Protein AF-A8ZVS1-F1 (afdb_monomer_lite)

Organism: Desulfosudis oleivorans (strain DSM 6200 / JCM 39069 / Hxd3) (NCBI:txid96561)

Sequence (348 aa):
MDVRRIFDERDFEKYLGIQRPLSKKRVKELSEYVKTVDACFPTSIILSVSSLCAEYNEQTSEMTLQNYLDADNEEEKIIFGQIAKVIDGQHRIEGLKNYNGPHFDINVSIFVDIDVAEQAYIFSTVNLAQTKVNKSLVYDLFDYAKARSPQKLCHKIAVALDGDKNSPFYQRIRRLGVATKNRYNETITQATFVEALLKYISKTKMQEMHDRDLYLRGKKPKKIDADESRQLIFRNMMIEEKDFELTDIIWNYFEAVKTRWPHAWDSTGTGYILNRTNGFRALMRFLRNAYCQLANPGCWDVPKVEDFLEIFKKIEIEDGEFTSENFKPGSSGESELYKALKKGSLPK

Secondary structure (DSSP, 8-state):
--STTTS-HHHHHHHTTSSPPP-HHHHHHHHHHTTSTT----SPEEEEE-GGGEEEETTTTEEEE--B--SS-GGG-B-GGGSEEEEE-HHHHHHHTT--SS-----EEEEES--HHHHHHHHHHHTTTSS---HHHHHHHGGG-SS--HHHHHHHHHHHHHH-TTSTTTTTEESSSSPPTT-----EEHHHHHHHHHTTT-SSHHHHHHHHHHHHTT--PPPP-HHHHTTSTTHHHHHTT-HHHHHHHHHHHHHHHHHHSHHHHH--SSSB-TTSHHHHHHHHHHHHHHHHHHS-BTB-----HHHHHHHHHT----GGG-BTTTS-TTHHHHHHHHHHHHHTS---

InterPro domains:
  IPR017601 DGQHR-containing domain [TIGR03187] (8-289)
  IPR017642 DNA sulphur modification protein DndB [PF14072] (7-149)

Structure (mmCIF, N/CA/C/O backbone):
data_AF-A8ZVS1-F1
#
_entry.id   AF-A8ZVS1-F1
#
loop_
_atom_site.group_PDB
_atom_site.id
_atom_site.type_symbol
_atom_site.label_atom_id
_atom_site.label_alt_id
_atom_site.label_comp_id
_atom_site.label_asym_id
_atom_site.label_entity_id
_atom_site.label_seq_id
_atom_site.pdbx_PDB_ins_code
_atom_site.Cartn_x
_atom_site.Cartn_y
_atom_site.Cartn_z
_atom_site.occupancy
_atom_site.B_iso_or_equiv
_atom_site.auth_seq_id
_atom_site.auth_comp_id
_atom_site.auth_asym_id
_atom_site.auth_atom_id
_atom_site.pdbx_PDB_model_num
ATOM 1 N N . MET A 1 1 ? -9.472 -12.114 -10.702 1.00 36.97 1 MET A N 1
ATOM 2 C CA . MET A 1 1 ? -9.171 -12.002 -12.140 1.00 36.97 1 MET A CA 1
ATOM 3 C C . MET A 1 1 ? -7.703 -11.688 -12.245 1.00 36.97 1 MET A C 1
ATOM 5 O O . MET A 1 1 ? -7.287 -10.650 -11.752 1.00 36.97 1 MET A O 1
ATOM 9 N N . ASP A 1 2 ? -6.955 -12.646 -12.769 1.00 44.16 2 ASP A N 1
ATOM 10 C CA . ASP A 1 2 ? -5.532 -12.539 -13.062 1.00 44.16 2 ASP A CA 1
ATOM 11 C C . ASP A 1 2 ? -5.365 -11.616 -14.278 1.00 44.16 2 ASP A C 1
ATOM 13 O O . ASP A 1 2 ? -5.924 -11.885 -15.344 1.00 44.16 2 ASP A O 1
ATOM 17 N N . VAL A 1 3 ? -4.702 -10.476 -14.088 1.00 44.44 3 VAL A N 1
ATOM 18 C CA . VAL A 1 3 ? -4.633 -9.406 -15.093 1.00 44.44 3 VAL A CA 1
ATOM 19 C C . VAL A 1 3 ? -3.702 -9.791 -16.254 1.00 44.44 3 VAL A C 1
ATOM 21 O O . VAL A 1 3 ? -3.915 -9.314 -17.365 1.00 44.44 3 VAL A O 1
ATOM 24 N N . ARG A 1 4 ? -2.750 -10.721 -16.057 1.00 43.06 4 ARG A N 1
ATOM 25 C CA . ARG A 1 4 ? -1.897 -11.247 -17.143 1.00 43.06 4 ARG A CA 1
ATOM 26 C C . ARG A 1 4 ? -2.610 -12.274 -18.018 1.00 43.06 4 ARG A C 1
ATOM 28 O O . ARG A 1 4 ? -2.327 -12.363 -19.201 1.00 43.06 4 ARG A O 1
ATOM 35 N N . ARG A 1 5 ? -3.593 -13.016 -17.493 1.00 44.03 5 ARG A N 1
ATOM 36 C CA . ARG A 1 5 ? -4.378 -13.949 -18.334 1.00 44.03 5 ARG A CA 1
ATOM 37 C C . ARG A 1 5 ? -5.230 -13.247 -19.393 1.00 44.03 5 ARG A C 1
ATOM 39 O O . ARG A 1 5 ? -5.684 -13.896 -20.327 1.00 44.03 5 ARG A O 1
ATOM 46 N N . ILE A 1 6 ? -5.481 -11.950 -19.224 1.00 41.88 6 ILE A N 1
ATOM 47 C CA . ILE A 1 6 ? -6.309 -11.144 -20.130 1.00 41.88 6 ILE A CA 1
ATOM 48 C C . ILE A 1 6 ? -5.441 -10.310 -21.089 1.00 41.88 6 ILE A C 1
ATOM 50 O O . ILE A 1 6 ? -5.926 -9.911 -22.144 1.00 41.88 6 ILE A O 1
ATOM 54 N N . PHE A 1 7 ? -4.168 -10.074 -20.761 1.00 37.59 7 PHE A N 1
ATOM 55 C CA . PHE A 1 7 ? -3.271 -9.224 -21.538 1.00 37.59 7 PHE A CA 1
ATOM 56 C C . PHE A 1 7 ? -1.907 -9.891 -21.716 1.00 37.59 7 PHE A C 1
ATOM 58 O O . PHE A 1 7 ? -1.252 -10.223 -20.731 1.00 37.59 7 PHE A O 1
ATOM 65 N N . ASP A 1 8 ? -1.464 -10.017 -22.968 1.00 53.59 8 ASP A N 1
ATOM 66 C CA . ASP A 1 8 ? -0.077 -10.354 -23.304 1.00 53.59 8 ASP A CA 1
ATOM 67 C C . ASP A 1 8 ? 0.885 -9.385 -22.578 1.00 53.59 8 ASP A C 1
ATOM 69 O O . ASP A 1 8 ? 0.502 -8.245 -22.289 1.00 53.59 8 ASP A O 1
ATOM 73 N N . GLU A 1 9 ? 2.123 -9.781 -22.255 1.00 55.03 9 GLU A N 1
ATOM 74 C CA . GLU A 1 9 ? 3.000 -8.987 -21.363 1.00 55.03 9 GLU A CA 1
ATOM 75 C C . GLU A 1 9 ? 3.166 -7.528 -21.823 1.00 55.03 9 GLU A C 1
ATOM 77 O O . GLU A 1 9 ? 3.235 -6.611 -21.002 1.00 55.03 9 GLU A O 1
ATOM 82 N N . ARG A 1 10 ? 3.172 -7.295 -23.142 1.00 54.91 10 ARG A N 1
ATOM 83 C CA . ARG A 1 10 ? 3.246 -5.950 -23.738 1.00 54.91 10 ARG A CA 1
ATOM 84 C C . ARG A 1 10 ? 1.966 -5.141 -23.535 1.00 54.91 10 ARG A C 1
ATOM 86 O O . ARG A 1 10 ? 2.031 -3.941 -23.264 1.00 54.91 10 ARG A O 1
ATOM 93 N N . ASP A 1 11 ? 0.803 -5.775 -23.654 1.00 56.47 11 ASP A N 1
ATOM 94 C CA . ASP A 1 11 ? -0.482 -5.117 -23.414 1.00 56.47 11 ASP A CA 1
ATOM 95 C C . ASP A 1 11 ? -0.680 -4.818 -21.928 1.00 56.47 11 ASP A C 1
ATOM 97 O O . ASP A 1 11 ? -1.221 -3.768 -21.571 1.00 56.47 11 ASP A O 1
ATOM 101 N N . PHE A 1 12 ? -0.158 -5.686 -21.061 1.00 60.09 12 PHE A N 1
ATOM 102 C CA . PHE A 1 12 ? -0.121 -5.454 -19.628 1.00 60.09 12 PHE A CA 1
ATOM 103 C C . PHE A 1 12 ? 0.753 -4.237 -19.292 1.00 60.09 12 PHE A C 1
ATOM 105 O O . PHE A 1 12 ? 0.286 -3.316 -18.632 1.00 60.09 12 PHE A O 1
ATOM 112 N N . GLU A 1 13 ? 1.975 -4.132 -19.816 1.00 59.78 13 GLU A N 1
ATOM 113 C CA . GLU A 1 13 ? 2.849 -2.966 -19.588 1.00 59.78 13 GLU A CA 1
ATOM 114 C C . GLU A 1 13 ? 2.276 -1.640 -20.099 1.00 59.78 13 GLU A C 1
ATOM 116 O O . GLU A 1 13 ? 2.428 -0.590 -19.459 1.00 59.78 13 GLU A O 1
ATOM 121 N N . LYS A 1 14 ? 1.591 -1.683 -21.243 1.00 60.75 14 LYS A N 1
ATOM 122 C CA . LYS A 1 14 ? 0.867 -0.538 -21.797 1.00 60.75 14 LYS A CA 1
ATOM 123 C C . LYS A 1 14 ? -0.311 -0.142 -20.904 1.00 60.75 14 LYS A C 1
ATOM 125 O O . LYS A 1 14 ? -0.516 1.048 -20.663 1.00 60.75 14 LYS A O 1
ATOM 130 N N . TYR A 1 15 ? -1.048 -1.118 -20.370 1.00 58.19 15 TYR A N 1
ATOM 131 C CA . TYR A 1 15 ? -2.122 -0.899 -19.397 1.00 58.19 15 TYR A CA 1
ATOM 132 C C . TYR A 1 15 ? -1.601 -0.304 -18.080 1.00 58.19 15 TYR A C 1
ATOM 134 O O . TYR A 1 15 ? -2.224 0.588 -17.505 1.00 58.19 15 TYR A O 1
ATOM 142 N N . LEU A 1 16 ? -0.419 -0.735 -17.634 1.00 56.88 16 LEU A N 1
ATOM 143 C CA . LEU A 1 16 ? 0.260 -0.211 -16.449 1.00 56.88 16 LEU A CA 1
ATOM 144 C C . LEU A 1 16 ? 0.744 1.239 -16.611 1.00 56.88 16 LEU A C 1
ATOM 146 O O . LEU A 1 16 ? 1.127 1.875 -15.627 1.00 56.88 16 LEU A O 1
ATOM 150 N N . GLY A 1 17 ? 0.734 1.772 -17.838 1.00 55.97 17 GLY A N 1
ATOM 151 C CA . GLY A 1 17 ? 1.305 3.078 -18.159 1.00 55.97 17 GLY A CA 1
ATOM 152 C C . GLY A 1 17 ? 2.831 3.114 -18.031 1.00 55.97 17 GLY A C 1
ATOM 153 O O . GLY A 1 17 ? 3.403 4.202 -18.010 1.00 55.97 17 GLY A O 1
ATOM 154 N N . ILE A 1 18 ? 3.472 1.941 -17.943 1.00 58.00 18 ILE A N 1
ATOM 155 C CA . ILE A 1 18 ? 4.932 1.779 -17.908 1.00 58.00 18 ILE A CA 1
ATOM 156 C C . ILE A 1 18 ? 5.494 2.058 -19.302 1.00 58.00 18 ILE A C 1
ATOM 158 O O . ILE A 1 18 ? 6.486 2.766 -19.442 1.00 58.00 18 ILE A O 1
ATOM 162 N N . GLN A 1 19 ? 4.813 1.589 -20.351 1.00 56.12 19 GLN A N 1
ATOM 163 C CA . GLN A 1 19 ? 5.123 1.990 -21.719 1.00 56.12 19 GLN A CA 1
ATOM 164 C C . GLN A 1 19 ? 4.173 3.084 -22.195 1.00 56.12 19 GLN A C 1
ATOM 166 O O . GLN A 1 19 ? 2.954 2.916 -22.259 1.00 56.12 19 GLN A O 1
ATOM 171 N N . ARG A 1 20 ? 4.746 4.223 -22.596 1.00 63.31 20 ARG A N 1
ATOM 172 C CA . ARG A 1 20 ? 3.982 5.256 -23.304 1.00 63.31 20 ARG A CA 1
ATOM 173 C C . ARG A 1 20 ? 3.692 4.770 -24.726 1.00 63.31 20 ARG A C 1
ATOM 175 O O . ARG A 1 20 ? 4.603 4.253 -25.366 1.00 63.31 20 ARG A O 1
ATOM 182 N N . PRO A 1 21 ? 2.495 4.987 -25.285 1.00 65.62 21 PRO A N 1
ATOM 183 C CA . PRO A 1 21 ? 2.316 4.788 -26.713 1.00 65.62 21 PRO A CA 1
ATOM 184 C C . PRO A 1 21 ? 3.328 5.655 -27.479 1.00 65.62 21 PRO A C 1
ATOM 186 O O . PRO A 1 21 ? 3.559 6.827 -27.151 1.00 65.62 21 PRO A O 1
ATOM 189 N N . LEU A 1 22 ? 3.964 5.064 -28.489 1.00 70.31 22 LEU A N 1
ATOM 190 C CA . LEU A 1 22 ? 4.887 5.779 -29.361 1.00 70.31 22 LEU A CA 1
ATOM 191 C C . LEU A 1 22 ? 4.150 6.950 -30.022 1.00 70.31 22 LEU A C 1
ATOM 193 O O . LEU A 1 22 ? 3.141 6.777 -30.704 1.00 70.31 22 LEU A O 1
ATOM 197 N N . SER A 1 23 ? 4.647 8.166 -29.800 1.00 80.62 23 SER A N 1
ATOM 198 C CA . SER A 1 23 ? 4.071 9.368 -30.395 1.00 80.62 23 SER A CA 1
ATOM 199 C C . SER A 1 23 ? 4.754 9.585 -31.731 1.00 80.62 23 SER A C 1
ATOM 201 O O . SER A 1 23 ? 5.941 9.906 -31.761 1.00 80.62 23 SER A O 1
ATOM 203 N N . LYS A 1 24 ? 4.007 9.434 -32.830 1.00 84.81 24 LYS A N 1
ATOM 204 C CA . LYS A 1 24 ? 4.533 9.646 -34.189 1.00 84.81 24 LYS A CA 1
ATOM 205 C C . LYS A 1 24 ? 5.168 11.031 -34.343 1.00 84.81 24 LYS A C 1
ATOM 207 O O . LYS A 1 24 ? 6.222 11.149 -34.956 1.00 84.81 24 LYS A O 1
ATOM 212 N N . LYS A 1 25 ? 4.564 12.057 -33.731 1.00 85.44 25 LYS A N 1
ATOM 213 C CA . LYS A 1 25 ? 5.101 13.425 -33.710 1.00 85.44 25 LYS A CA 1
ATOM 214 C C . LYS A 1 25 ? 6.475 13.471 -33.037 1.00 85.44 25 LYS A C 1
ATOM 216 O O . LYS A 1 25 ? 7.425 13.942 -33.645 1.00 85.44 25 LYS A O 1
ATOM 221 N N . ARG A 1 26 ? 6.592 12.908 -31.829 1.00 80.75 26 ARG A N 1
ATOM 222 C CA . ARG A 1 26 ? 7.851 12.902 -31.067 1.00 80.75 26 ARG A CA 1
ATOM 223 C C . ARG A 1 26 ? 8.943 12.086 -31.754 1.00 80.75 26 ARG A C 1
ATOM 225 O O . ARG A 1 26 ? 10.095 12.491 -31.744 1.00 80.75 26 ARG A O 1
ATOM 232 N N . VAL A 1 27 ? 8.590 10.947 -32.353 1.00 87.62 27 VAL A N 1
ATOM 233 C CA . VAL A 1 27 ? 9.539 10.140 -33.138 1.00 87.62 27 VAL A CA 1
ATOM 234 C C . VAL A 1 27 ? 10.047 10.937 -34.337 1.00 87.62 27 VAL A C 1
ATOM 236 O O . VAL A 1 27 ? 11.247 10.932 -34.590 1.00 87.62 27 VAL A O 1
ATOM 239 N N . LYS A 1 28 ? 9.167 11.664 -35.038 1.00 87.38 28 LYS A N 1
ATOM 240 C CA . LYS A 1 28 ? 9.558 12.516 -36.167 1.00 87.38 28 LYS A CA 1
ATOM 241 C C . LYS A 1 28 ? 10.501 13.643 -35.733 1.00 87.38 28 LYS A C 1
ATOM 243 O O . LYS A 1 28 ? 11.560 13.786 -36.327 1.00 87.38 28 LYS A O 1
ATOM 248 N N . GLU A 1 29 ? 10.154 14.371 -34.671 1.00 87.06 29 GLU A N 1
ATOM 249 C CA . GLU A 1 29 ? 10.998 15.434 -34.100 1.00 87.06 29 GLU A CA 1
ATOM 250 C C . GLU A 1 29 ? 12.378 14.902 -33.694 1.00 87.06 29 GLU A C 1
ATOM 252 O O . GLU A 1 29 ? 13.394 15.502 -34.024 1.00 87.06 29 GLU A O 1
ATOM 257 N N . LEU A 1 30 ? 12.433 13.738 -33.035 1.00 87.06 30 LEU A N 1
ATOM 258 C CA . LEU A 1 30 ? 13.699 13.105 -32.664 1.00 87.06 30 LEU A CA 1
ATOM 259 C C . LEU A 1 30 ? 14.495 12.640 -33.887 1.00 87.06 30 LEU A C 1
ATOM 261 O O . LEU A 1 3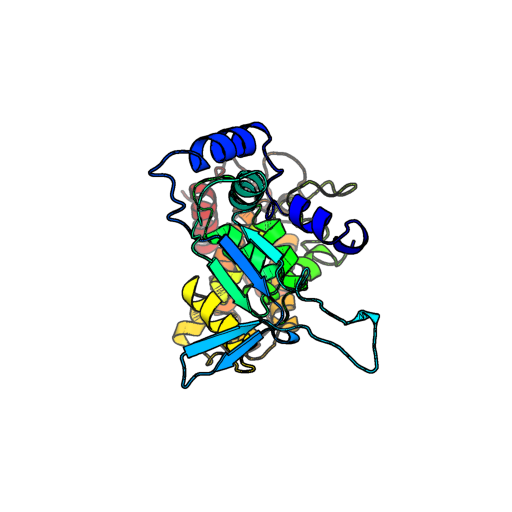0 ? 15.704 12.820 -33.906 1.00 87.06 30 LEU A O 1
ATOM 265 N N . SER A 1 31 ? 13.832 12.093 -34.910 1.00 87.88 31 SER A N 1
ATOM 266 C CA . SER A 1 31 ? 14.479 11.665 -36.163 1.00 87.88 31 SER A CA 1
ATOM 267 C C . SER A 1 31 ? 15.082 12.840 -36.942 1.00 87.88 31 SER A C 1
ATOM 269 O O . SER A 1 31 ? 16.034 12.660 -37.698 1.00 87.88 31 SER A O 1
ATOM 271 N N . GLU A 1 32 ? 14.503 14.034 -36.812 1.00 86.62 32 GLU A N 1
ATOM 272 C CA . GLU A 1 32 ? 15.053 15.274 -37.366 1.00 86.62 32 GLU A CA 1
ATOM 273 C C . GLU A 1 32 ? 16.193 15.804 -36.489 1.00 86.62 32 GLU A C 1
ATOM 275 O O . GLU A 1 32 ? 17.245 16.150 -37.019 1.00 86.62 32 GLU A O 1
ATOM 280 N N . TYR A 1 33 ? 16.023 15.783 -35.163 1.00 86.69 33 TYR A N 1
ATOM 281 C CA . TYR A 1 33 ? 17.039 16.217 -34.204 1.00 86.69 33 TYR A CA 1
ATOM 282 C C . TYR A 1 33 ? 18.341 15.426 -34.330 1.00 86.69 33 TYR A C 1
ATOM 284 O O . TYR A 1 33 ? 19.394 16.033 -34.434 1.00 86.69 33 TYR A O 1
ATOM 292 N N . VAL A 1 34 ? 18.295 14.092 -34.414 1.00 88.94 34 VAL A N 1
ATOM 293 C CA . VAL A 1 34 ? 19.515 13.258 -34.501 1.00 88.94 34 VAL A CA 1
ATOM 294 C C . VAL A 1 34 ? 20.369 13.533 -35.743 1.00 88.94 34 VAL A C 1
ATOM 296 O O . VAL A 1 34 ? 21.517 13.112 -35.795 1.00 88.94 34 VAL A O 1
ATOM 299 N N . LYS A 1 35 ? 19.834 14.240 -36.747 1.00 86.44 35 LYS A N 1
ATOM 300 C CA . LYS A 1 35 ? 20.571 14.644 -37.954 1.00 86.44 35 LYS A CA 1
ATOM 301 C C . LYS A 1 35 ? 21.383 15.927 -37.764 1.00 86.44 35 LYS A C 1
ATOM 303 O O . LYS A 1 35 ? 22.137 16.277 -38.671 1.00 86.44 35 LYS A O 1
ATOM 308 N N . THR A 1 36 ? 21.216 16.650 -36.655 1.00 84.62 36 THR A N 1
ATOM 309 C CA . THR A 1 36 ? 22.039 17.830 -36.366 1.00 84.62 36 THR A CA 1
ATOM 310 C C . THR A 1 36 ? 23.437 17.409 -35.917 1.00 84.62 36 THR A C 1
ATOM 312 O O . THR A 1 36 ? 23.654 16.297 -35.440 1.00 84.62 36 THR A O 1
ATOM 315 N N . VAL A 1 37 ? 24.416 18.295 -36.105 1.00 82.06 37 VAL A N 1
ATOM 316 C CA . VAL A 1 37 ? 25.830 18.014 -35.790 1.00 82.06 37 VAL A CA 1
ATOM 317 C C . VAL A 1 37 ? 26.067 17.912 -34.278 1.00 82.06 37 VAL A C 1
ATOM 319 O O . VAL A 1 37 ? 26.974 17.220 -33.835 1.00 82.06 37 VAL A O 1
ATOM 322 N N . ASP A 1 38 ? 25.244 18.597 -33.489 1.00 82.88 38 ASP A N 1
ATOM 323 C CA . ASP A 1 38 ? 25.304 18.694 -32.030 1.00 82.88 38 ASP A CA 1
ATOM 324 C C . ASP A 1 38 ? 24.322 17.753 -31.315 1.00 82.88 38 ASP A C 1
ATOM 326 O O . ASP A 1 38 ? 24.119 17.861 -30.103 1.00 82.88 38 ASP A O 1
ATOM 330 N N . ALA A 1 39 ? 23.678 16.847 -32.054 1.00 85.00 39 ALA A N 1
ATOM 331 C CA . ALA A 1 39 ? 22.673 15.968 -31.494 1.00 85.00 39 ALA A CA 1
ATOM 332 C C . ALA A 1 39 ? 23.281 15.005 -30.472 1.00 85.00 39 ALA A C 1
ATOM 334 O O . ALA A 1 39 ? 24.181 14.228 -30.782 1.00 85.00 39 ALA A O 1
ATOM 335 N N . CYS A 1 40 ? 22.743 15.009 -29.255 1.00 86.75 40 CYS A N 1
ATOM 336 C CA . CYS A 1 40 ? 23.121 14.051 -28.227 1.00 86.75 40 CYS A CA 1
ATOM 337 C C . CYS A 1 40 ? 21.930 13.714 -27.326 1.00 86.75 40 CYS A C 1
ATOM 339 O O . CYS A 1 40 ? 20.998 14.503 -27.147 1.00 86.75 40 CYS A O 1
ATOM 341 N N . PHE A 1 41 ? 21.947 12.517 -26.741 1.00 86.81 41 PHE A N 1
ATOM 342 C CA . PHE A 1 41 ? 20.979 12.122 -25.722 1.00 86.81 41 PHE A CA 1
ATOM 343 C C . PHE A 1 41 ? 21.668 12.069 -24.356 1.00 86.81 41 PHE A C 1
ATOM 345 O O . PHE A 1 41 ? 22.318 11.075 -24.042 1.00 86.81 41 PHE A O 1
ATOM 352 N N . PRO A 1 42 ? 21.524 13.113 -23.516 1.00 80.06 42 PRO A N 1
ATOM 353 C CA . PRO A 1 42 ? 22.234 13.174 -22.239 1.00 80.06 42 PRO A CA 1
ATOM 354 C C . PRO A 1 42 ? 21.707 12.152 -21.221 1.00 80.06 42 PRO A C 1
ATOM 356 O O . PRO A 1 42 ? 22.445 11.703 -20.349 1.00 80.06 42 PRO A O 1
ATOM 359 N N . THR A 1 43 ? 20.433 11.765 -21.319 1.00 81.12 43 THR A N 1
ATOM 360 C CA . THR A 1 43 ? 19.816 10.772 -20.432 1.00 81.12 43 THR A CA 1
ATOM 361 C C . THR A 1 43 ? 20.004 9.358 -20.969 1.00 81.12 43 THR A C 1
ATOM 363 O O . THR A 1 43 ? 20.019 9.145 -22.181 1.00 81.12 43 THR A O 1
ATOM 366 N N . SER A 1 44 ? 20.091 8.366 -20.079 1.00 85.69 44 SER A N 1
ATOM 367 C CA . SER A 1 44 ? 20.273 6.973 -20.488 1.00 85.69 44 SER A CA 1
ATOM 368 C C . SER A 1 44 ? 18.990 6.331 -21.027 1.00 85.69 44 SER A C 1
ATOM 370 O O . SER A 1 44 ? 17.872 6.748 -20.702 1.00 85.69 44 SER A O 1
ATOM 372 N N . ILE A 1 45 ? 19.145 5.349 -21.914 1.00 87.81 45 ILE A N 1
ATOM 373 C CA . ILE A 1 45 ? 18.125 4.345 -22.230 1.00 87.81 45 ILE A CA 1
ATOM 374 C C . ILE A 1 45 ? 18.166 3.304 -21.117 1.00 87.81 45 ILE A C 1
ATOM 376 O O . ILE A 1 45 ? 19.241 2.827 -20.758 1.00 87.81 45 ILE A O 1
ATOM 380 N N . ILE A 1 46 ? 17.002 2.951 -20.579 1.00 86.25 46 ILE A N 1
ATOM 381 C CA . ILE A 1 46 ? 16.902 1.975 -19.498 1.00 86.25 46 ILE A CA 1
ATOM 382 C C . ILE A 1 46 ? 16.488 0.632 -20.089 1.00 86.25 46 ILE A C 1
ATOM 384 O O . ILE A 1 46 ? 15.416 0.527 -20.692 1.00 86.25 46 ILE A O 1
ATOM 388 N N . LEU A 1 47 ? 17.323 -0.385 -19.891 1.00 87.81 47 LEU A N 1
ATOM 389 C CA . LEU A 1 47 ? 17.091 -1.756 -20.337 1.00 87.81 47 LEU A CA 1
ATOM 390 C C . LEU A 1 47 ? 16.976 -2.693 -19.133 1.00 87.81 47 LEU A C 1
ATOM 392 O O . LEU A 1 47 ? 17.669 -2.501 -18.137 1.00 87.81 47 LEU A O 1
ATOM 396 N N . SER A 1 48 ? 16.141 -3.723 -19.242 1.00 87.38 48 SER A N 1
ATOM 397 C CA . SER A 1 48 ? 16.177 -4.891 -18.358 1.00 87.38 48 SER A CA 1
ATOM 398 C C . SER A 1 48 ? 16.663 -6.112 -19.120 1.00 87.38 48 SER A C 1
ATOM 400 O O . SER A 1 48 ? 16.266 -6.323 -20.264 1.00 87.38 48 SER A O 1
ATOM 402 N N . VAL A 1 49 ? 17.540 -6.881 -18.481 1.00 89.81 49 VAL A N 1
ATOM 403 C CA . VAL A 1 49 ? 18.161 -8.091 -19.028 1.00 89.81 49 VAL A CA 1
ATOM 404 C C . VAL A 1 49 ? 18.052 -9.213 -17.995 1.00 89.81 49 VAL A C 1
ATOM 406 O O . VAL A 1 49 ? 18.097 -8.950 -16.794 1.00 89.81 49 VAL A O 1
ATOM 409 N N . SER A 1 50 ? 17.895 -10.457 -18.445 1.00 85.62 50 SER A N 1
ATOM 410 C CA . SER A 1 50 ? 17.931 -11.628 -17.558 1.00 85.62 50 SER A CA 1
ATOM 411 C C . SER A 1 50 ? 19.357 -11.923 -17.085 1.00 85.62 50 SER A C 1
ATOM 413 O O . SER A 1 50 ? 20.298 -11.839 -17.874 1.00 85.62 50 SER A O 1
ATOM 415 N N . SER A 1 51 ? 19.522 -12.333 -15.825 1.00 86.00 51 SER A N 1
ATOM 416 C CA . SER A 1 51 ? 20.815 -12.794 -15.291 1.00 86.00 51 SER A CA 1
ATOM 417 C C . SER A 1 51 ? 21.390 -13.989 -16.049 1.00 86.00 51 SER A C 1
ATOM 419 O O . SER A 1 51 ? 22.604 -14.109 -16.158 1.00 86.00 51 SER A O 1
ATOM 421 N N . LEU A 1 52 ? 20.540 -14.817 -16.665 1.00 86.00 52 LEU A N 1
ATOM 422 C CA . LEU A 1 52 ? 20.961 -15.936 -17.516 1.00 86.00 52 LEU A CA 1
ATOM 423 C C . LEU A 1 52 ? 21.802 -15.488 -18.718 1.00 86.00 52 LEU A C 1
ATOM 425 O O . LEU A 1 52 ? 22.562 -16.268 -19.283 1.00 86.00 52 LEU A O 1
ATOM 429 N N . CYS A 1 53 ? 21.643 -14.230 -19.121 1.00 87.81 53 CYS A N 1
ATOM 430 C CA . CYS A 1 53 ? 22.299 -13.647 -20.279 1.00 87.81 53 CYS A CA 1
ATOM 431 C C . CYS A 1 53 ? 23.348 -12.595 -19.905 1.00 87.81 53 CYS A C 1
ATOM 433 O O . CYS A 1 53 ? 23.911 -11.978 -20.807 1.00 87.81 53 CYS A O 1
ATOM 435 N N . ALA A 1 54 ? 23.576 -12.338 -18.613 1.00 90.25 54 ALA A N 1
ATOM 436 C CA . ALA A 1 54 ? 24.446 -11.271 -18.135 1.00 90.25 54 ALA A CA 1
ATOM 437 C C . ALA A 1 54 ? 25.481 -11.812 -17.144 1.00 90.25 54 ALA A C 1
ATOM 439 O O . ALA A 1 54 ? 25.136 -12.314 -16.078 1.00 90.25 54 ALA A O 1
ATOM 440 N N . GLU A 1 55 ? 26.756 -11.643 -17.475 1.00 89.12 55 GLU A N 1
ATOM 441 C CA . GLU A 1 55 ? 27.881 -11.994 -16.612 1.00 89.12 55 GLU A CA 1
ATOM 442 C C . GLU A 1 55 ? 28.660 -10.727 -16.255 1.00 89.12 55 GLU A C 1
ATOM 444 O O . GLU A 1 55 ? 28.957 -9.916 -17.131 1.00 89.12 55 GLU A O 1
ATOM 449 N N . TYR A 1 56 ? 28.979 -10.536 -14.972 1.00 89.38 56 TYR A N 1
ATOM 450 C CA . TYR A 1 56 ? 29.768 -9.397 -14.504 1.00 89.38 56 TYR A CA 1
ATOM 451 C C . TYR A 1 56 ? 31.098 -9.871 -13.927 1.00 89.38 56 TYR A C 1
ATOM 453 O O . TYR A 1 56 ? 31.132 -10.618 -12.949 1.00 89.38 56 TYR A O 1
ATOM 461 N N . ASN A 1 57 ? 32.194 -9.406 -14.519 1.00 90.69 57 ASN A N 1
ATOM 462 C CA . ASN A 1 57 ? 33.535 -9.651 -14.021 1.00 90.69 57 ASN A CA 1
ATOM 463 C C . ASN A 1 57 ? 33.939 -8.522 -13.063 1.00 90.69 57 ASN A C 1
ATOM 465 O O . ASN A 1 57 ? 34.249 -7.410 -13.488 1.00 90.69 57 ASN A O 1
ATOM 469 N N . GLU A 1 58 ? 33.977 -8.813 -11.760 1.00 90.38 58 GLU A N 1
ATOM 470 C CA . GLU A 1 58 ? 34.343 -7.821 -10.738 1.00 90.38 58 GLU A CA 1
ATOM 471 C C . GLU A 1 58 ? 35.786 -7.304 -10.873 1.00 90.38 58 GLU A C 1
ATOM 473 O O . GLU A 1 58 ? 36.061 -6.168 -10.490 1.00 90.38 58 GLU A O 1
ATOM 478 N N . GLN A 1 59 ? 36.711 -8.100 -11.425 1.00 91.19 59 GLN A N 1
ATOM 479 C CA . GLN A 1 59 ? 38.122 -7.718 -11.551 1.00 91.19 59 GLN A CA 1
ATOM 480 C C . GLN A 1 59 ? 38.349 -6.727 -12.692 1.00 91.19 59 GLN A C 1
ATOM 482 O O . GLN A 1 59 ? 39.120 -5.782 -12.536 1.00 91.19 59 GLN A O 1
ATOM 487 N N . THR A 1 60 ? 37.680 -6.932 -13.829 1.00 93.06 60 THR A N 1
ATOM 488 C CA . THR A 1 60 ? 37.779 -6.029 -14.987 1.00 93.06 60 THR A CA 1
ATOM 489 C C . THR A 1 60 ? 36.709 -4.938 -14.973 1.00 93.06 60 THR A C 1
ATOM 491 O O . THR A 1 60 ? 36.828 -3.961 -15.706 1.00 93.06 60 THR A O 1
ATOM 494 N N . SER A 1 61 ? 35.703 -5.052 -14.095 1.00 90.50 61 SER A N 1
ATOM 495 C CA . SER A 1 61 ? 34.500 -4.207 -14.079 1.00 90.50 61 SER A CA 1
ATOM 496 C C . SER A 1 61 ? 33.742 -4.222 -15.414 1.00 90.50 61 SER A C 1
ATOM 498 O O . SER A 1 61 ? 33.115 -3.234 -15.797 1.00 90.50 61 SER A O 1
ATOM 500 N N . GLU A 1 62 ? 33.790 -5.351 -16.125 1.00 91.31 62 GLU A N 1
ATOM 501 C CA . GLU A 1 62 ? 33.131 -5.541 -17.417 1.00 91.31 62 GLU A CA 1
ATOM 502 C C . GLU A 1 62 ? 31.886 -6.414 -17.268 1.00 91.31 62 GLU A C 1
ATOM 504 O O . GLU A 1 62 ? 31.897 -7.438 -16.581 1.00 91.31 62 GLU A O 1
ATOM 509 N N . MET A 1 63 ? 30.807 -6.011 -17.939 1.00 89.56 63 MET A N 1
ATOM 510 C CA . MET A 1 63 ? 29.591 -6.808 -18.057 1.00 89.56 63 MET A CA 1
ATOM 511 C C . MET A 1 63 ? 29.461 -7.338 -19.483 1.00 89.56 63 MET A C 1
ATOM 513 O O . MET A 1 63 ? 29.404 -6.555 -20.434 1.00 89.56 63 MET A O 1
ATOM 517 N N . THR A 1 64 ? 29.349 -8.654 -19.616 1.00 91.06 64 THR A N 1
ATOM 518 C CA . THR A 1 64 ? 29.179 -9.347 -20.893 1.00 91.06 64 THR A CA 1
ATOM 519 C C . THR A 1 64 ? 27.740 -9.816 -21.037 1.00 91.06 64 THR A C 1
ATOM 521 O O . THR A 1 64 ? 27.187 -10.446 -20.136 1.00 91.06 64 THR A O 1
ATOM 524 N N . LEU A 1 65 ? 27.135 -9.512 -22.187 1.00 90.50 65 LEU A N 1
ATOM 525 C CA . LEU A 1 65 ? 25.804 -9.978 -22.557 1.00 90.50 65 LEU A CA 1
ATOM 526 C C . LEU A 1 65 ? 25.904 -11.078 -23.615 1.00 90.50 65 LEU A C 1
ATOM 528 O O . LEU A 1 65 ? 26.479 -10.852 -24.680 1.00 90.50 65 LEU A O 1
ATOM 532 N N . GLN A 1 66 ? 25.328 -12.247 -23.345 1.00 89.50 66 GLN A N 1
ATOM 533 C CA . GLN A 1 66 ? 25.430 -13.416 -24.220 1.00 89.50 66 GLN A CA 1
ATOM 534 C C . GLN A 1 66 ? 24.118 -14.189 -24.330 1.00 89.50 66 GLN A C 1
ATOM 536 O O . GLN A 1 66 ? 23.235 -14.068 -23.485 1.00 89.50 66 GLN A O 1
ATOM 541 N N . ASN A 1 67 ? 23.989 -14.978 -25.399 1.00 89.56 67 ASN A N 1
ATOM 542 C CA . ASN A 1 67 ? 22.836 -15.856 -25.584 1.00 89.56 67 ASN A CA 1
ATOM 543 C C . ASN A 1 67 ? 22.736 -16.845 -24.423 1.00 89.56 67 ASN A C 1
ATOM 545 O O . ASN A 1 67 ? 23.740 -17.444 -24.041 1.00 89.56 67 ASN A O 1
ATOM 549 N N . TYR A 1 68 ? 21.515 -17.099 -23.971 1.00 83.94 68 TYR A N 1
ATOM 550 C CA . TYR A 1 68 ? 21.218 -18.251 -23.138 1.00 83.94 68 TYR A CA 1
ATOM 551 C C . TYR A 1 68 ? 20.625 -19.352 -24.016 1.00 83.94 68 TYR A C 1
ATOM 553 O O . TYR A 1 68 ? 19.578 -19.171 -24.640 1.00 83.94 68 TYR A O 1
ATOM 561 N N . LEU A 1 69 ? 21.340 -20.469 -24.123 1.00 82.62 69 LEU A N 1
ATOM 562 C CA . LEU A 1 69 ? 20.913 -21.656 -24.853 1.00 82.62 69 LEU A CA 1
ATOM 563 C C . LEU A 1 69 ? 20.709 -22.766 -23.824 1.00 82.62 69 LEU A C 1
ATOM 565 O O . LEU A 1 69 ? 21.693 -23.314 -23.330 1.00 82.62 69 LEU A O 1
ATOM 569 N N . ASP A 1 70 ? 19.460 -23.078 -23.495 1.00 73.81 70 ASP A N 1
ATOM 570 C CA . ASP A 1 70 ? 19.157 -24.285 -22.730 1.00 73.81 70 ASP A CA 1
ATOM 571 C C . ASP A 1 70 ? 19.182 -25.491 -23.687 1.00 73.81 70 ASP A C 1
ATOM 573 O O . ASP A 1 70 ? 18.603 -25.445 -24.776 1.00 73.81 70 ASP A O 1
ATOM 577 N N . ALA A 1 71 ? 19.930 -26.532 -23.318 1.00 65.31 71 ALA A N 1
ATOM 578 C CA . ALA A 1 71 ? 20.086 -27.746 -24.116 1.00 65.31 71 ALA A CA 1
ATOM 579 C C . ALA A 1 71 ? 18.868 -28.680 -24.011 1.00 65.31 71 ALA A C 1
ATOM 581 O O . ALA A 1 71 ? 18.651 -29.484 -24.917 1.00 65.31 71 ALA A O 1
ATOM 582 N N . ASP A 1 72 ? 18.080 -28.553 -22.939 1.00 70.12 72 ASP A N 1
ATOM 583 C CA . ASP A 1 72 ? 16.969 -29.446 -22.608 1.00 70.12 72 ASP A CA 1
ATOM 584 C C . ASP A 1 72 ? 15.594 -28.787 -22.827 1.00 70.12 72 ASP A C 1
ATOM 586 O O . ASP A 1 72 ? 14.586 -29.489 -22.940 1.00 70.12 72 ASP A O 1
ATOM 590 N N . ASN A 1 73 ? 15.536 -27.452 -22.933 1.00 68.06 73 ASN A N 1
ATOM 591 C CA . ASN A 1 73 ? 14.295 -26.702 -23.134 1.00 68.06 73 ASN A CA 1
ATOM 592 C C . ASN A 1 73 ? 14.429 -25.585 -24.190 1.00 68.06 73 ASN A C 1
ATOM 594 O O . ASN A 1 73 ? 14.826 -24.458 -23.893 1.00 68.06 73 ASN A O 1
ATOM 598 N N . GLU A 1 74 ? 14.031 -25.872 -25.436 1.00 63.00 74 GLU A N 1
ATOM 599 C CA . GLU A 1 74 ? 14.052 -24.882 -26.527 1.00 63.00 74 GLU A CA 1
ATOM 600 C C . GLU A 1 74 ? 13.175 -23.642 -26.255 1.00 63.00 74 GLU A C 1
ATOM 602 O O . GLU A 1 74 ? 13.445 -22.582 -26.824 1.00 63.00 74 GLU A O 1
ATOM 607 N N . GLU A 1 75 ? 12.161 -23.737 -25.382 1.00 63.25 75 GLU A N 1
ATOM 608 C CA . GLU A 1 75 ? 11.260 -22.620 -25.057 1.00 63.25 75 GLU A CA 1
ATOM 609 C C . GLU A 1 75 ? 11.896 -21.577 -24.119 1.00 63.25 75 GLU A C 1
ATOM 611 O O . GLU A 1 75 ? 11.444 -20.433 -24.090 1.00 63.25 75 GLU A O 1
ATOM 616 N N . GLU A 1 76 ? 12.969 -21.923 -23.398 1.00 69.00 76 GLU A N 1
ATOM 617 C CA . GLU A 1 76 ? 13.681 -21.006 -22.488 1.00 69.00 76 GLU A CA 1
ATOM 618 C C . GLU A 1 76 ? 14.905 -20.331 -23.127 1.00 69.00 76 GLU A C 1
ATOM 620 O O . GLU A 1 76 ? 15.602 -19.531 -22.497 1.00 69.00 76 GLU A O 1
ATOM 625 N N . LYS A 1 77 ? 15.161 -20.594 -24.412 1.00 80.44 77 LYS A N 1
ATOM 626 C CA . LYS A 1 77 ? 16.271 -19.992 -25.151 1.00 80.44 77 LYS A CA 1
ATOM 627 C C . LYS A 1 77 ? 16.098 -18.478 -25.310 1.00 80.44 77 LYS A C 1
ATOM 629 O O . LYS A 1 77 ? 15.117 -18.002 -25.878 1.00 80.44 77 LYS A O 1
ATOM 634 N N . ILE A 1 78 ? 17.130 -17.720 -24.938 1.00 82.25 78 ILE A N 1
ATOM 635 C CA . ILE A 1 78 ? 17.197 -16.266 -25.126 1.00 82.25 78 ILE A CA 1
ATOM 636 C C . ILE A 1 78 ? 18.328 -15.945 -26.102 1.00 82.25 78 ILE A C 1
ATOM 638 O O . ILE A 1 78 ? 19.513 -16.101 -25.805 1.00 82.25 78 ILE A O 1
ATOM 642 N N . ILE A 1 79 ? 17.962 -15.479 -27.294 1.00 85.31 79 ILE A N 1
ATOM 643 C CA . ILE A 1 79 ? 18.922 -15.018 -28.306 1.00 85.31 79 ILE A CA 1
ATOM 644 C C . ILE A 1 79 ? 19.240 -13.529 -28.131 1.00 85.31 79 ILE A C 1
ATOM 646 O O . ILE A 1 79 ? 18.428 -12.766 -27.616 1.00 85.31 79 ILE A O 1
ATOM 650 N N . PHE A 1 80 ? 20.388 -13.084 -28.641 1.00 81.19 80 PHE A N 1
ATOM 651 C CA . PHE A 1 80 ? 20.918 -11.732 -28.441 1.00 81.19 80 PHE A CA 1
ATOM 652 C C . PHE A 1 80 ? 19.930 -10.634 -28.851 1.00 81.19 80 PHE A C 1
ATOM 654 O O . PHE A 1 80 ? 19.785 -9.633 -28.161 1.00 81.19 80 PHE A O 1
ATOM 661 N N . GLY A 1 81 ? 19.172 -10.839 -29.932 1.00 81.62 81 GLY A N 1
ATOM 662 C CA . GLY A 1 81 ? 18.141 -9.889 -30.371 1.00 81.62 81 GLY A CA 1
ATOM 663 C C . GLY A 1 81 ? 16.961 -9.721 -29.399 1.00 81.62 81 GLY A C 1
ATOM 664 O O . GLY A 1 81 ? 16.168 -8.800 -29.565 1.00 81.62 81 GLY A O 1
ATOM 665 N N . GLN A 1 82 ? 16.835 -10.601 -28.405 1.00 82.69 82 GLN A N 1
ATOM 666 C CA . GLN A 1 82 ? 15.769 -10.636 -27.398 1.00 82.69 82 GLN A CA 1
ATOM 667 C C . GLN A 1 82 ? 16.303 -10.466 -25.966 1.00 82.69 82 GLN A C 1
ATOM 669 O O . GLN A 1 82 ? 15.525 -10.497 -25.018 1.00 82.69 82 GLN A O 1
ATOM 674 N N . ILE A 1 83 ? 17.613 -10.253 -25.805 1.00 86.38 83 ILE A N 1
ATOM 675 C CA . ILE A 1 83 ? 18.292 -10.214 -24.503 1.00 86.38 83 ILE A CA 1
ATOM 676 C C . ILE A 1 83 ? 17.824 -9.067 -23.605 1.00 86.38 83 ILE A C 1
ATOM 678 O O . ILE A 1 83 ? 17.885 -9.164 -22.382 1.00 86.38 83 ILE A O 1
ATOM 682 N N . ALA A 1 84 ? 17.370 -7.970 -24.215 1.00 86.75 84 ALA A N 1
ATOM 683 C CA . ALA A 1 84 ? 17.059 -6.732 -23.527 1.00 86.75 84 ALA A CA 1
ATOM 684 C C . ALA A 1 84 ? 15.626 -6.274 -23.798 1.00 86.75 84 ALA A C 1
ATOM 686 O O . ALA A 1 84 ? 15.195 -6.117 -24.943 1.00 86.75 84 ALA A O 1
ATOM 687 N N . LYS A 1 85 ? 14.915 -5.957 -22.716 1.00 84.62 85 LYS A N 1
ATOM 688 C CA . LYS A 1 85 ? 13.622 -5.281 -22.739 1.00 84.62 85 LYS A CA 1
ATOM 689 C C . LYS A 1 85 ? 13.815 -3.791 -22.488 1.00 84.62 85 LYS A C 1
ATOM 691 O O . LYS A 1 85 ? 14.429 -3.395 -21.500 1.00 84.62 85 LYS A O 1
ATOM 696 N N . VAL A 1 86 ? 13.270 -2.949 -23.362 1.00 83.44 86 VAL A N 1
ATOM 697 C CA . VAL A 1 86 ? 13.328 -1.490 -23.192 1.00 83.44 86 VAL A CA 1
ATOM 698 C C . VAL A 1 86 ? 12.301 -1.055 -22.149 1.00 83.44 86 VAL A C 1
ATOM 700 O O . VAL A 1 86 ? 11.098 -1.219 -22.351 1.00 83.44 86 VAL A O 1
ATOM 703 N N . ILE A 1 87 ? 12.776 -0.464 -21.054 1.00 75.88 87 ILE A N 1
ATOM 704 C CA . ILE A 1 87 ? 11.931 0.092 -19.987 1.00 75.88 87 ILE A CA 1
ATOM 705 C C . ILE A 1 87 ? 11.636 1.563 -20.262 1.00 75.88 87 ILE A C 1
ATOM 707 O O . ILE A 1 87 ? 10.492 1.999 -20.160 1.00 75.88 87 ILE A O 1
ATOM 711 N N . ASP A 1 88 ? 12.667 2.329 -20.624 1.00 79.12 88 ASP A N 1
ATOM 712 C CA . ASP A 1 88 ? 12.540 3.731 -21.013 1.00 79.12 88 ASP A CA 1
ATOM 713 C C . ASP A 1 88 ? 13.520 4.084 -22.136 1.00 79.12 88 ASP A C 1
ATOM 715 O O . ASP A 1 88 ? 14.603 3.515 -22.250 1.00 79.12 88 ASP A O 1
ATOM 719 N N . GLY A 1 89 ? 13.141 5.053 -22.970 1.00 82.44 89 GLY A N 1
ATOM 720 C CA . GLY A 1 89 ? 13.935 5.483 -24.123 1.00 82.44 89 GLY A CA 1
ATOM 721 C C . GLY A 1 89 ? 13.445 4.973 -25.476 1.00 82.44 89 GLY A C 1
ATOM 722 O O . GLY A 1 89 ? 14.056 5.285 -26.490 1.00 82.44 89 GLY A O 1
ATOM 723 N N . GLN A 1 90 ? 12.297 4.298 -25.529 1.00 83.69 90 GLN A N 1
ATOM 724 C CA . GLN A 1 90 ? 11.686 3.812 -26.774 1.00 83.69 90 GLN A CA 1
ATOM 725 C C . GLN A 1 90 ? 11.596 4.873 -27.892 1.00 83.69 90 GLN A C 1
ATOM 727 O O . GLN A 1 90 ? 11.980 4.590 -29.017 1.00 83.69 90 GLN A O 1
ATOM 732 N N . HIS A 1 91 ? 11.178 6.122 -27.620 1.00 85.50 91 HIS A N 1
ATOM 733 C CA . HIS A 1 91 ? 11.102 7.156 -28.671 1.00 85.50 91 HIS A CA 1
ATOM 734 C C . HIS A 1 91 ? 12.484 7.547 -29.212 1.00 85.50 91 HIS A C 1
ATOM 736 O O . HIS A 1 91 ? 12.575 7.940 -30.370 1.00 85.50 91 HIS A O 1
ATOM 742 N N . ARG A 1 92 ? 13.537 7.446 -28.387 1.00 87.62 92 ARG A N 1
ATOM 743 C CA . ARG A 1 92 ? 14.929 7.714 -28.785 1.00 87.62 92 ARG A CA 1
ATOM 744 C C . ARG A 1 92 ? 15.447 6.600 -29.691 1.00 87.62 92 ARG A C 1
ATOM 746 O O . ARG A 1 92 ? 15.984 6.898 -30.749 1.00 87.62 92 ARG A O 1
ATOM 753 N N . ILE A 1 93 ? 15.186 5.343 -29.325 1.00 88.88 93 ILE A N 1
ATOM 754 C CA . ILE A 1 93 ? 15.503 4.174 -30.159 1.00 88.88 93 ILE A CA 1
ATOM 755 C C . ILE A 1 93 ? 14.778 4.271 -31.506 1.00 88.88 93 ILE A C 1
ATOM 757 O O . ILE A 1 93 ? 15.407 4.175 -32.554 1.00 88.88 93 ILE A O 1
ATOM 761 N N . GLU A 1 94 ? 13.467 4.530 -31.498 1.00 88.62 94 GLU A N 1
ATOM 762 C CA . GLU A 1 94 ? 12.688 4.673 -32.736 1.00 88.62 94 GLU A CA 1
ATOM 763 C C . GLU A 1 94 ? 13.150 5.857 -33.595 1.00 88.62 94 GLU A C 1
ATOM 765 O O . GLU A 1 94 ? 13.166 5.748 -34.818 1.00 88.62 94 GLU A O 1
ATOM 770 N N . GLY A 1 95 ? 13.547 6.977 -32.979 1.00 87.12 95 GLY A N 1
ATOM 771 C CA . GLY A 1 95 ? 14.088 8.137 -33.696 1.00 87.12 95 GLY A CA 1
ATOM 772 C C . GLY A 1 95 ? 15.416 7.849 -34.403 1.00 87.12 95 GLY A C 1
ATOM 773 O O . GLY A 1 95 ? 15.708 8.460 -35.427 1.00 87.12 95 GLY A O 1
ATOM 774 N N . LEU A 1 96 ? 16.190 6.886 -33.895 1.00 89.56 96 LEU A N 1
ATOM 775 C CA . LEU A 1 96 ? 17.462 6.459 -34.477 1.00 89.56 96 LEU A CA 1
ATOM 776 C C . LEU A 1 96 ? 17.329 5.320 -35.495 1.00 89.56 96 LEU A C 1
ATOM 778 O O . LEU A 1 96 ? 18.271 5.075 -36.239 1.00 89.56 96 LEU A O 1
ATOM 782 N N . LYS A 1 97 ? 16.175 4.644 -35.603 1.00 87.94 97 LYS A N 1
ATOM 783 C CA . LYS A 1 97 ? 16.009 3.509 -36.537 1.00 87.94 97 LYS A CA 1
ATOM 784 C C . LYS A 1 97 ? 16.316 3.843 -37.996 1.00 87.94 97 LYS A C 1
ATOM 786 O O . LYS A 1 97 ? 16.758 2.972 -38.731 1.00 87.94 97 LYS A O 1
ATOM 791 N N . ASN A 1 98 ? 16.048 5.081 -38.412 1.00 83.75 98 ASN A N 1
ATOM 792 C CA . ASN A 1 98 ? 16.293 5.562 -39.776 1.00 83.75 98 ASN A CA 1
ATOM 793 C C . ASN A 1 98 ? 17.479 6.538 -39.844 1.00 83.75 98 ASN A C 1
ATOM 795 O O . ASN A 1 98 ? 17.566 7.353 -40.768 1.00 83.75 98 ASN A O 1
ATOM 799 N N . TYR A 1 99 ? 18.332 6.539 -38.821 1.00 87.69 99 TYR A N 1
ATOM 800 C CA . TYR A 1 99 ? 19.503 7.392 -38.782 1.00 87.69 99 TYR A CA 1
ATOM 801 C C . TYR A 1 99 ? 20.628 6.770 -39.613 1.00 87.69 99 TYR A C 1
ATOM 803 O O . TYR A 1 99 ? 21.092 5.672 -39.326 1.00 87.69 99 TYR A O 1
ATOM 811 N N . ASN A 1 100 ? 21.065 7.501 -40.638 1.00 85.75 100 ASN A N 1
ATOM 812 C CA . ASN A 1 100 ? 22.105 7.074 -41.580 1.00 85.75 100 ASN A CA 1
ATOM 813 C C . ASN A 1 100 ? 23.367 7.955 -41.473 1.00 85.75 100 ASN A C 1
ATOM 815 O O . ASN A 1 100 ? 24.110 8.088 -42.443 1.00 85.75 100 ASN A O 1
ATOM 819 N N . GLY A 1 101 ? 23.541 8.650 -40.344 1.00 82.69 101 GLY A N 1
ATOM 820 C CA . GLY A 1 101 ? 24.694 9.516 -40.094 1.00 82.69 101 GLY A CA 1
ATOM 821 C C . GLY A 1 101 ? 25.913 8.752 -39.551 1.00 82.69 101 GLY A C 1
ATOM 822 O O . GLY A 1 101 ? 25.938 7.521 -39.606 1.00 82.69 101 GLY A O 1
ATOM 823 N N . PRO A 1 102 ? 26.944 9.466 -39.058 1.00 84.06 102 PRO A N 1
ATOM 824 C CA . PRO A 1 102 ? 28.108 8.858 -38.399 1.00 84.06 102 PRO A CA 1
ATOM 825 C C . PRO A 1 102 ? 27.723 8.084 -37.127 1.00 84.06 102 PRO A C 1
ATOM 827 O O . PRO A 1 102 ? 26.567 8.058 -36.737 1.00 84.06 102 PRO A O 1
ATOM 830 N N . HIS A 1 103 ? 28.681 7.440 -36.458 1.00 86.81 103 HIS A N 1
ATOM 831 C CA . HIS A 1 103 ? 28.412 6.737 -35.197 1.00 86.81 103 HIS A CA 1
ATOM 832 C C . HIS A 1 103 ? 27.726 7.661 -34.171 1.00 86.81 103 HIS A C 1
ATOM 834 O O . HIS A 1 103 ? 28.186 8.781 -33.954 1.00 86.81 103 HIS A O 1
ATOM 840 N N . PHE A 1 104 ? 26.626 7.200 -33.568 1.00 88.75 104 PHE A N 1
ATOM 841 C CA . PHE A 1 104 ? 25.855 7.955 -32.579 1.00 88.75 104 PHE A CA 1
ATOM 842 C C . PHE A 1 104 ? 25.861 7.208 -31.249 1.00 88.75 104 PHE A C 1
ATOM 844 O O . PHE A 1 104 ? 25.246 6.147 -31.125 1.00 88.75 104 PHE A O 1
ATOM 851 N N . ASP A 1 105 ? 26.529 7.784 -30.254 1.00 88.00 105 ASP A N 1
ATOM 852 C CA . ASP A 1 105 ? 26.633 7.201 -28.921 1.00 88.00 105 ASP A CA 1
ATOM 853 C C . ASP A 1 105 ? 25.371 7.445 -28.091 1.00 88.00 105 ASP A C 1
ATOM 855 O O . ASP A 1 105 ? 24.774 8.527 -28.104 1.00 88.00 105 ASP A O 1
ATOM 859 N N . ILE A 1 106 ? 24.973 6.436 -27.315 1.00 89.19 106 ILE A N 1
ATOM 860 C CA . ILE A 1 106 ? 23.858 6.550 -26.378 1.00 89.19 106 ILE A CA 1
ATOM 861 C C . ILE A 1 106 ? 24.259 5.975 -25.029 1.00 89.19 106 ILE A C 1
ATOM 863 O O . ILE A 1 106 ? 24.736 4.847 -24.933 1.00 89.19 106 ILE A O 1
ATOM 867 N N . ASN A 1 107 ? 23.967 6.722 -23.969 1.00 90.31 107 ASN A N 1
ATOM 868 C CA . ASN A 1 107 ? 24.073 6.209 -22.612 1.00 90.31 107 ASN A CA 1
ATOM 869 C C . ASN A 1 107 ? 23.043 5.096 -22.390 1.00 90.31 107 ASN A C 1
ATOM 871 O O . ASN A 1 107 ? 21.850 5.291 -22.626 1.00 90.31 107 ASN A O 1
ATOM 875 N N . VAL A 1 108 ? 23.475 3.950 -21.871 1.00 89.88 108 VAL A N 1
ATOM 876 C CA . VAL A 1 108 ? 22.588 2.827 -21.542 1.00 89.88 108 VAL A CA 1
ATOM 877 C C . VAL A 1 108 ? 22.760 2.459 -20.073 1.00 89.88 108 VAL A C 1
ATOM 879 O O . VAL A 1 108 ? 23.872 2.366 -19.566 1.00 89.88 108 VAL A O 1
ATOM 882 N N . SER A 1 109 ? 21.644 2.264 -19.376 1.00 89.94 109 SER A N 1
ATOM 883 C CA . SER A 1 109 ? 21.599 1.733 -18.014 1.00 89.94 109 SER A CA 1
ATOM 884 C C . SER A 1 109 ? 20.894 0.385 -18.046 1.00 89.94 109 SER A C 1
ATOM 886 O O . SER A 1 109 ? 19.722 0.308 -18.418 1.00 89.94 109 SER A O 1
ATOM 888 N N . ILE A 1 110 ? 21.610 -0.671 -17.671 1.00 89.38 110 ILE A N 1
ATOM 889 C CA . ILE A 1 110 ? 21.115 -2.046 -17.720 1.00 89.38 110 ILE A CA 1
ATOM 890 C C . ILE A 1 110 ? 20.788 -2.505 -16.302 1.00 89.38 110 ILE A C 1
ATOM 892 O O . ILE A 1 110 ? 21.613 -2.408 -15.398 1.00 89.38 110 ILE A O 1
ATOM 896 N N . PHE A 1 111 ? 19.572 -3.008 -16.128 1.00 87.12 111 PHE A N 1
ATOM 897 C CA . PHE A 1 111 ? 19.082 -3.606 -14.899 1.00 87.12 111 PHE A CA 1
ATOM 898 C C . PHE A 1 111 ? 18.977 -5.117 -15.082 1.00 87.12 111 PHE A C 1
ATOM 900 O O . PHE A 1 111 ? 18.184 -5.597 -15.894 1.00 87.12 111 PHE A O 1
ATOM 907 N N . VAL A 1 112 ? 19.769 -5.867 -14.325 1.00 87.06 112 VAL A N 1
ATOM 908 C CA . VAL A 1 112 ? 19.766 -7.329 -14.392 1.00 87.06 112 VAL A CA 1
ATOM 909 C C . VAL A 1 112 ? 18.691 -7.878 -13.453 1.00 87.06 112 VAL A C 1
ATOM 911 O O . VAL A 1 112 ? 18.644 -7.510 -12.282 1.00 87.06 112 VAL A O 1
ATOM 914 N N . ASP A 1 113 ? 17.829 -8.749 -13.979 1.00 80.88 113 ASP A N 1
ATOM 915 C CA . ASP A 1 113 ? 16.846 -9.548 -13.234 1.00 80.88 113 ASP A CA 1
ATOM 916 C C . ASP A 1 113 ? 15.757 -8.792 -12.460 1.00 80.88 113 ASP A C 1
ATOM 918 O O . ASP A 1 113 ? 15.153 -9.338 -11.529 1.00 80.88 113 ASP A O 1
ATOM 922 N N . ILE A 1 114 ? 15.435 -7.569 -12.887 1.00 77.62 114 ILE A N 1
ATOM 923 C CA . ILE A 1 114 ? 14.349 -6.823 -12.252 1.00 77.62 114 ILE A CA 1
ATOM 924 C C . ILE A 1 114 ? 12.981 -7.462 -12.504 1.00 77.62 114 ILE A C 1
ATOM 926 O O . ILE A 1 114 ? 12.653 -7.871 -13.619 1.00 77.62 114 ILE A O 1
ATOM 930 N N . ASP A 1 115 ? 12.151 -7.517 -11.465 1.00 73.25 115 ASP A N 1
ATOM 931 C CA . ASP A 1 115 ? 10.769 -7.969 -11.604 1.00 73.25 115 ASP A CA 1
ATOM 932 C C . ASP A 1 115 ? 9.828 -6.855 -12.105 1.00 73.25 115 ASP A C 1
ATOM 934 O O . ASP A 1 115 ? 10.133 -5.660 -12.081 1.00 73.25 115 ASP A O 1
ATOM 938 N N . VAL A 1 116 ? 8.636 -7.237 -12.576 1.00 69.38 116 VAL A N 1
ATOM 939 C CA . VAL A 1 116 ? 7.644 -6.281 -13.109 1.00 69.38 116 VAL A CA 1
ATOM 940 C C . VAL A 1 116 ? 7.223 -5.246 -12.052 1.00 69.38 116 VAL A C 1
ATOM 942 O O . VAL A 1 116 ? 6.919 -4.098 -12.387 1.00 69.38 116 VAL A O 1
ATOM 945 N N . ALA A 1 117 ? 7.236 -5.614 -10.766 1.00 69.62 117 ALA A N 1
ATOM 946 C CA . ALA A 1 117 ? 6.936 -4.687 -9.678 1.00 69.62 117 ALA A CA 1
ATOM 947 C C . ALA A 1 117 ? 8.066 -3.660 -9.474 1.00 69.62 117 ALA A C 1
ATOM 949 O O . ALA A 1 117 ? 7.792 -2.484 -9.239 1.00 69.62 117 ALA A O 1
ATOM 950 N N . GLU A 1 118 ? 9.329 -4.076 -9.585 1.00 72.06 118 GLU A N 1
ATOM 951 C CA . GLU A 1 118 ? 10.519 -3.222 -9.623 1.00 72.06 118 GLU A CA 1
ATOM 952 C C . GLU A 1 118 ? 10.475 -2.269 -10.810 1.00 72.06 118 GLU A C 1
ATOM 954 O O . GLU A 1 118 ? 10.619 -1.064 -10.614 1.00 72.06 118 GLU A O 1
ATOM 959 N N . GLN A 1 119 ? 10.207 -2.771 -12.016 1.00 72.25 119 GLN A N 1
ATOM 960 C CA . GLN A 1 119 ? 10.101 -1.953 -13.224 1.00 72.25 119 GLN A CA 1
ATOM 961 C C . GLN A 1 119 ? 9.045 -0.851 -13.053 1.00 72.25 119 GLN A C 1
ATOM 963 O O . GLN A 1 119 ? 9.313 0.327 -13.310 1.00 72.25 119 GLN A O 1
ATOM 968 N N . ALA A 1 120 ? 7.863 -1.204 -12.540 1.00 68.06 120 ALA A N 1
ATOM 969 C CA . ALA A 1 120 ? 6.798 -0.246 -12.257 1.00 68.06 120 ALA A CA 1
ATOM 970 C C . ALA A 1 120 ? 7.165 0.746 -11.147 1.00 68.06 120 ALA A C 1
ATOM 972 O O . ALA A 1 120 ? 6.836 1.932 -11.234 1.00 68.06 120 ALA A O 1
ATOM 973 N N . TYR A 1 121 ? 7.859 0.282 -10.106 1.00 69.19 121 TYR A N 1
ATOM 974 C CA . TYR A 1 121 ? 8.316 1.128 -9.010 1.00 69.19 121 TYR A CA 1
ATOM 975 C C . TYR A 1 121 ? 9.373 2.139 -9.472 1.00 69.19 121 TYR A C 1
ATOM 977 O O . TYR A 1 121 ? 9.215 3.338 -9.214 1.00 69.19 121 TYR A O 1
ATOM 985 N N . ILE A 1 122 ? 10.399 1.688 -10.205 1.00 68.81 122 ILE A N 1
ATOM 986 C CA . ILE A 1 122 ? 11.427 2.534 -10.828 1.00 68.81 122 ILE A CA 1
ATOM 987 C C . ILE A 1 122 ? 10.746 3.569 -11.716 1.00 68.81 122 ILE A C 1
ATOM 989 O O . ILE A 1 122 ? 10.984 4.764 -11.557 1.00 68.81 122 ILE A O 1
ATOM 993 N N . PHE A 1 123 ? 9.815 3.147 -12.572 1.00 65.94 123 PHE A N 1
ATOM 994 C CA . PHE A 1 123 ? 9.089 4.066 -13.439 1.00 65.94 123 PHE A CA 1
ATOM 995 C C . PHE A 1 123 ? 8.281 5.101 -12.641 1.00 65.94 123 PHE A C 1
ATOM 997 O O . PHE A 1 123 ? 8.324 6.292 -12.953 1.00 65.94 123 PHE A O 1
ATOM 1004 N N . SER A 1 124 ? 7.582 4.679 -11.581 1.00 63.06 124 SER A N 1
ATOM 1005 C CA . SER A 1 124 ? 6.811 5.586 -10.719 1.00 63.06 124 SER A CA 1
ATOM 1006 C C . SER A 1 124 ? 7.681 6.606 -9.976 1.00 63.06 124 SER A C 1
ATOM 1008 O O . SER A 1 124 ? 7.213 7.706 -9.682 1.00 63.06 124 SER A O 1
ATOM 1010 N N . THR A 1 125 ? 8.939 6.253 -9.700 1.00 61.06 125 THR A N 1
ATOM 1011 C CA . THR A 1 125 ? 9.896 7.091 -8.967 1.00 61.06 125 THR A CA 1
ATOM 1012 C C . THR A 1 125 ? 10.652 8.037 -9.904 1.00 61.06 125 THR A C 1
ATOM 1014 O O . THR A 1 125 ? 10.823 9.209 -9.580 1.00 61.06 125 THR A O 1
ATOM 1017 N N . VAL A 1 126 ? 11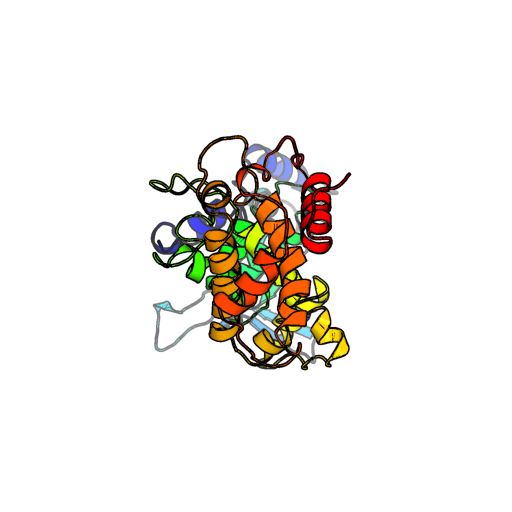.067 7.561 -11.082 1.00 57.91 126 VAL A N 1
ATOM 1018 C CA . VAL A 1 126 ? 11.879 8.319 -12.051 1.00 57.91 126 VAL A CA 1
ATOM 1019 C C . VAL A 1 126 ? 11.039 9.337 -12.838 1.00 57.91 126 VAL A C 1
ATOM 1021 O O . VAL A 1 126 ? 11.496 10.449 -13.090 1.00 57.91 126 VAL A O 1
ATOM 1024 N N . ASN A 1 127 ? 9.784 9.027 -13.185 1.00 53.16 127 ASN A N 1
ATOM 1025 C CA . ASN A 1 127 ? 8.928 9.899 -14.009 1.00 53.16 127 ASN A CA 1
ATOM 1026 C C . ASN A 1 127 ? 8.108 10.936 -13.208 1.00 53.16 127 ASN A C 1
ATOM 1028 O O . ASN A 1 127 ? 6.965 11.242 -13.557 1.00 53.16 127 ASN A O 1
ATOM 1032 N N . LEU A 1 128 ? 8.697 11.536 -12.166 1.00 42.94 128 LEU A N 1
ATOM 1033 C CA . LEU A 1 128 ? 8.045 12.517 -11.276 1.00 42.94 128 LEU A CA 1
ATOM 1034 C C . LEU A 1 128 ? 7.414 13.735 -11.995 1.00 42.94 128 LEU A C 1
ATOM 1036 O O . LEU A 1 128 ? 6.541 14.379 -11.415 1.00 42.94 128 LEU A O 1
ATOM 1040 N N . ALA A 1 129 ? 7.782 14.032 -13.249 1.00 47.03 129 ALA A N 1
ATOM 1041 C CA . ALA A 1 129 ? 7.301 15.208 -13.987 1.00 47.03 129 ALA A CA 1
ATOM 1042 C C . ALA A 1 129 ? 6.307 14.933 -15.142 1.00 47.03 129 ALA A C 1
ATOM 1044 O O . ALA A 1 129 ? 5.693 15.878 -15.633 1.00 47.03 129 ALA A O 1
ATOM 1045 N N . GLN A 1 130 ? 6.117 13.691 -15.614 1.00 47.88 130 GLN A N 1
ATOM 1046 C CA . GLN A 1 130 ? 5.295 13.420 -16.812 1.00 47.88 130 GLN A CA 1
ATOM 1047 C C . GLN A 1 130 ? 4.472 12.127 -16.671 1.00 47.88 130 GLN A C 1
ATOM 1049 O O . GLN A 1 130 ? 5.010 11.022 -16.699 1.00 47.88 130 GLN A O 1
ATOM 1054 N N . THR A 1 131 ? 3.147 12.300 -16.556 1.00 50.03 131 THR A N 1
ATOM 1055 C CA . THR A 1 131 ? 2.081 11.285 -16.367 1.00 50.03 131 THR A CA 1
ATOM 1056 C C . THR A 1 131 ? 2.276 10.355 -15.164 1.00 50.03 131 THR A C 1
ATOM 1058 O O . THR A 1 131 ? 2.998 9.367 -15.214 1.00 50.03 131 THR A O 1
ATOM 1061 N N . LYS A 1 132 ? 1.571 10.674 -14.073 1.00 56.34 132 LYS A N 1
ATOM 1062 C CA . LYS A 1 132 ? 1.572 9.939 -12.802 1.00 56.34 132 LYS A CA 1
ATOM 1063 C C . LYS A 1 132 ? 1.029 8.515 -12.989 1.00 56.34 132 LYS A C 1
ATOM 1065 O O . LYS A 1 132 ? -0.142 8.352 -13.324 1.00 56.34 132 LYS A O 1
ATOM 1070 N N . VAL A 1 133 ? 1.849 7.499 -12.716 1.00 65.12 133 VAL A N 1
ATOM 1071 C CA . VAL A 1 133 ? 1.391 6.100 -12.666 1.00 65.12 133 VAL A CA 1
ATOM 1072 C C . VAL A 1 133 ? 0.366 5.922 -11.548 1.00 65.12 133 VAL A C 1
ATOM 1074 O O . VAL A 1 133 ? 0.496 6.490 -10.457 1.00 65.12 133 VAL A O 1
ATOM 1077 N N . ASN A 1 134 ? -0.672 5.128 -11.810 1.00 73.75 134 ASN A N 1
ATOM 1078 C CA . ASN A 1 134 ? -1.673 4.804 -10.806 1.00 73.75 134 ASN A CA 1
ATOM 1079 C C . ASN A 1 134 ? -1.050 3.948 -9.694 1.00 73.75 134 ASN A C 1
ATOM 1081 O O . ASN A 1 134 ? -0.758 2.774 -9.887 1.00 73.75 134 ASN A O 1
ATOM 1085 N N . LYS A 1 135 ? -0.886 4.522 -8.500 1.00 77.75 135 LYS A N 1
ATOM 1086 C CA . LYS A 1 135 ? -0.289 3.821 -7.354 1.00 77.75 135 LYS A CA 1
ATOM 1087 C C . LYS A 1 135 ? -1.009 2.527 -6.973 1.00 77.75 135 LYS A C 1
ATOM 1089 O O . LYS A 1 135 ? -0.356 1.602 -6.513 1.00 77.75 135 LYS A O 1
ATOM 1094 N N . SER A 1 136 ? -2.333 2.457 -7.134 1.00 81.00 136 SER A N 1
ATOM 1095 C CA . SER A 1 136 ? -3.085 1.241 -6.779 1.00 81.00 136 SER A CA 1
ATOM 1096 C C . SER A 1 136 ? -2.668 0.080 -7.675 1.00 81.00 136 SER A C 1
ATOM 1098 O O . SER A 1 136 ? -2.446 -1.022 -7.193 1.00 81.00 136 SER A O 1
ATOM 1100 N N . LEU A 1 137 ? -2.439 0.384 -8.951 1.00 77.25 137 LEU A N 1
ATOM 1101 C CA . LEU A 1 137 ? -1.949 -0.559 -9.938 1.00 77.25 137 LEU A CA 1
ATOM 1102 C C . LEU A 1 137 ? -0.496 -0.974 -9.666 1.00 77.25 137 LEU A C 1
ATOM 1104 O O . LEU A 1 137 ? -0.185 -2.153 -9.738 1.00 77.25 137 LEU A O 1
ATOM 1108 N N . VAL A 1 138 ? 0.372 -0.040 -9.251 1.00 79.62 138 VAL A N 1
ATOM 1109 C CA . VAL A 1 138 ? 1.734 -0.383 -8.789 1.00 79.62 138 VAL A CA 1
ATOM 1110 C C . VAL A 1 138 ? 1.683 -1.346 -7.605 1.00 79.62 138 VAL A C 1
ATOM 1112 O O . VAL A 1 138 ? 2.420 -2.325 -7.588 1.00 79.62 138 VAL A O 1
ATOM 1115 N N . TYR A 1 139 ? 0.806 -1.099 -6.626 1.00 84.69 139 TYR A N 1
ATOM 1116 C CA . TYR A 1 139 ? 0.654 -2.003 -5.488 1.00 84.69 139 TYR A CA 1
ATOM 1117 C C . TYR A 1 139 ? 0.124 -3.383 -5.887 1.00 84.69 139 TYR A C 1
ATOM 1119 O O . TYR A 1 139 ? 0.523 -4.362 -5.271 1.00 84.69 139 TYR A O 1
ATOM 1127 N N . ASP A 1 140 ? -0.740 -3.470 -6.899 1.00 81.81 140 ASP A N 1
ATOM 1128 C CA . ASP A 1 140 ? -1.251 -4.743 -7.426 1.00 81.81 140 ASP A CA 1
ATOM 1129 C C . ASP A 1 140 ? -0.134 -5.593 -8.054 1.00 81.81 140 ASP A C 1
ATOM 1131 O O . ASP A 1 140 ? -0.121 -6.812 -7.925 1.00 81.81 140 ASP A O 1
ATOM 1135 N N . LEU A 1 141 ? 0.885 -4.954 -8.639 1.00 80.94 141 LEU A N 1
ATOM 1136 C CA . LEU A 1 141 ? 2.033 -5.669 -9.201 1.00 80.94 141 LEU A CA 1
ATOM 1137 C C . LEU A 1 141 ? 2.910 -6.353 -8.157 1.00 80.94 141 LEU A C 1
ATOM 1139 O O . LEU A 1 141 ? 3.623 -7.295 -8.504 1.00 80.94 141 LEU A O 1
ATOM 1143 N N . PHE A 1 142 ? 2.862 -5.921 -6.894 1.00 83.25 142 PHE A N 1
ATOM 1144 C CA . PHE A 1 142 ? 3.635 -6.574 -5.838 1.00 83.25 142 PHE A CA 1
ATOM 1145 C C . PHE A 1 142 ? 3.193 -8.016 -5.582 1.00 83.25 142 PHE A C 1
ATOM 1147 O O . PHE A 1 142 ? 3.969 -8.762 -4.986 1.00 83.25 142 PHE A O 1
ATOM 1154 N N . ASP A 1 143 ? 2.019 -8.443 -6.057 1.00 82.19 143 ASP A N 1
ATOM 1155 C CA . ASP A 1 143 ? 1.631 -9.855 -6.008 1.00 82.19 143 ASP A CA 1
ATOM 1156 C C . ASP A 1 143 ? 2.667 -10.744 -6.725 1.00 82.19 143 ASP A C 1
ATOM 1158 O O . ASP A 1 143 ? 3.094 -11.778 -6.202 1.00 82.19 143 ASP A O 1
ATOM 1162 N N . TYR A 1 144 ? 3.196 -10.247 -7.850 1.00 78.88 144 TYR A N 1
ATOM 1163 C CA . TYR A 1 144 ? 4.189 -10.917 -8.696 1.00 78.88 144 TYR A CA 1
ATOM 1164 C C . TYR A 1 144 ? 5.645 -10.648 -8.298 1.00 78.88 144 TYR A C 1
ATOM 1166 O O . TYR A 1 144 ? 6.546 -11.204 -8.922 1.00 78.88 144 TYR A O 1
ATOM 1174 N N . ALA A 1 145 ? 5.906 -9.788 -7.307 1.00 80.62 145 ALA A N 1
ATOM 1175 C CA . ALA A 1 145 ? 7.280 -9.522 -6.881 1.00 80.62 145 ALA A CA 1
ATOM 1176 C C . ALA A 1 145 ? 7.926 -10.814 -6.358 1.00 80.62 145 ALA A C 1
ATOM 1178 O O . ALA A 1 145 ? 7.279 -11.550 -5.610 1.00 80.62 145 ALA A O 1
ATOM 1179 N N . LYS A 1 146 ? 9.181 -11.109 -6.714 1.00 79.69 146 LYS A N 1
ATOM 1180 C CA . LYS A 1 146 ? 9.815 -12.387 -6.319 1.00 79.69 146 LYS A CA 1
ATOM 1181 C C . LYS A 1 146 ? 10.004 -12.467 -4.802 1.00 79.69 146 LYS A C 1
ATOM 1183 O O . LYS A 1 146 ? 9.679 -13.470 -4.170 1.00 79.69 146 LYS A O 1
ATOM 1188 N N . ALA A 1 147 ? 10.480 -11.375 -4.212 1.00 87.00 147 ALA A N 1
ATOM 1189 C CA . ALA A 1 147 ? 10.788 -11.290 -2.793 1.00 87.00 147 ALA A CA 1
ATOM 1190 C C . ALA A 1 147 ? 9.637 -10.723 -1.951 1.00 87.00 147 ALA A C 1
ATOM 1192 O O . ALA A 1 147 ? 8.729 -10.034 -2.429 1.00 87.00 147 ALA A O 1
ATOM 1193 N N . ARG A 1 148 ? 9.707 -10.995 -0.645 1.00 91.50 148 ARG A N 1
ATOM 1194 C CA . ARG A 1 148 ? 8.881 -10.335 0.368 1.00 91.50 148 ARG A CA 1
ATOM 1195 C C . ARG A 1 148 ? 9.269 -8.858 0.479 1.00 91.50 148 ARG A C 1
ATOM 1197 O O . ARG A 1 148 ? 10.426 -8.484 0.322 1.00 91.50 148 ARG A O 1
ATOM 1204 N N . SER A 1 149 ? 8.291 -8.012 0.771 1.00 93.25 149 SER A N 1
ATOM 1205 C CA . SER A 1 149 ? 8.515 -6.600 1.072 1.00 93.25 149 SER A CA 1
ATOM 1206 C C . SER A 1 149 ? 7.373 -6.053 1.931 1.00 93.25 149 SER A C 1
ATOM 1208 O O . SER A 1 149 ? 6.277 -6.632 1.921 1.00 93.25 149 SER A O 1
ATOM 1210 N N . PRO A 1 150 ? 7.574 -4.920 2.631 1.00 95.00 150 PRO A N 1
ATOM 1211 C CA . PRO A 1 150 ? 6.490 -4.229 3.324 1.00 95.00 150 PRO A CA 1
ATOM 1212 C C . PRO A 1 150 ? 5.285 -3.955 2.412 1.00 95.00 150 PRO A C 1
ATOM 1214 O O . PRO A 1 150 ? 4.140 -4.154 2.813 1.00 95.00 150 PRO A O 1
ATOM 1217 N N . GLN A 1 151 ? 5.524 -3.548 1.158 1.00 92.88 151 GLN A N 1
ATOM 1218 C CA . GLN A 1 151 ? 4.451 -3.254 0.206 1.00 92.88 151 GLN A CA 1
ATOM 1219 C C . GLN A 1 151 ? 3.694 -4.516 -0.212 1.00 92.88 151 GLN A C 1
ATOM 1221 O O . GLN A 1 151 ? 2.465 -4.478 -0.284 1.00 92.88 151 GLN A O 1
ATOM 1226 N N . LYS A 1 152 ? 4.403 -5.632 -0.442 1.00 93.06 152 LYS A N 1
ATOM 1227 C CA . LYS A 1 152 ? 3.787 -6.917 -0.799 1.00 93.06 152 LYS A CA 1
ATOM 1228 C C . LYS A 1 152 ? 2.900 -7.447 0.326 1.00 93.06 152 LYS A C 1
ATOM 1230 O O . LYS A 1 152 ? 1.787 -7.884 0.052 1.00 93.06 152 LYS A O 1
ATOM 1235 N N . LEU A 1 153 ? 3.353 -7.355 1.578 1.00 96.31 153 LEU A N 1
ATOM 1236 C CA . LEU A 1 153 ? 2.549 -7.729 2.746 1.00 96.31 153 LEU A CA 1
ATOM 1237 C C . LEU A 1 153 ? 1.254 -6.907 2.819 1.00 96.31 153 LEU A C 1
ATOM 1239 O O . LEU A 1 153 ? 0.162 -7.471 2.842 1.00 96.31 153 LEU A O 1
ATOM 1243 N N . CYS A 1 154 ? 1.362 -5.576 2.783 1.00 96.62 154 CYS A N 1
ATOM 1244 C CA . CYS A 1 154 ? 0.189 -4.703 2.835 1.00 96.62 154 CYS A CA 1
ATOM 1245 C C . CYS A 1 154 ? -0.783 -4.938 1.674 1.00 96.62 154 CYS A C 1
ATOM 1247 O O . CYS A 1 154 ? -1.997 -4.862 1.866 1.00 96.62 154 CYS A O 1
ATOM 1249 N N . HIS A 1 155 ? -0.262 -5.204 0.472 1.00 94.25 155 HIS A N 1
ATOM 1250 C CA . HIS A 1 155 ? -1.078 -5.562 -0.685 1.00 94.25 155 HIS A CA 1
ATOM 1251 C C . HIS A 1 155 ? -1.862 -6.855 -0.432 1.00 94.25 155 HIS A C 1
ATOM 1253 O O . HIS A 1 155 ? -3.080 -6.855 -0.598 1.00 94.25 155 HIS A O 1
ATOM 1259 N N . LYS A 1 156 ? -1.198 -7.922 0.031 1.00 95.25 156 LYS A N 1
ATOM 1260 C CA . LYS A 1 156 ? -1.851 -9.206 0.325 1.00 95.25 156 LYS A CA 1
ATOM 1261 C C . LYS A 1 156 ? -2.973 -9.071 1.352 1.00 95.25 156 LYS A C 1
ATOM 1263 O O . LYS A 1 156 ? -4.052 -9.612 1.136 1.00 95.25 156 LYS A O 1
ATOM 1268 N N . ILE A 1 157 ? -2.754 -8.295 2.413 1.00 97.00 157 ILE A N 1
ATOM 1269 C CA . ILE A 1 157 ? -3.775 -8.028 3.440 1.00 97.00 157 ILE A CA 1
ATOM 1270 C C . ILE A 1 157 ? -4.975 -7.290 2.834 1.00 97.00 157 ILE A C 1
ATOM 1272 O O . ILE A 1 157 ? -6.119 -7.662 3.080 1.00 97.00 157 ILE A O 1
ATOM 1276 N N . ALA A 1 158 ? -4.731 -6.282 1.988 1.00 95.38 158 ALA A N 1
ATOM 1277 C CA . ALA A 1 158 ? -5.806 -5.583 1.286 1.00 95.38 158 ALA A CA 1
ATOM 1278 C C . ALA A 1 158 ? -6.620 -6.535 0.391 1.00 95.38 158 ALA A C 1
ATOM 1280 O O . ALA A 1 158 ? -7.843 -6.442 0.348 1.00 95.38 158 ALA A O 1
ATOM 1281 N N . VAL A 1 159 ? -5.957 -7.460 -0.313 1.00 92.50 159 VAL A N 1
ATOM 1282 C CA . VAL A 1 159 ? -6.624 -8.458 -1.164 1.00 92.50 159 VAL A CA 1
ATOM 1283 C C . VAL A 1 159 ? -7.446 -9.444 -0.336 1.00 92.50 159 VAL A C 1
ATOM 1285 O O . VAL A 1 159 ? -8.581 -9.734 -0.712 1.00 92.50 159 VAL A O 1
ATOM 1288 N N . ALA A 1 160 ? -6.906 -9.929 0.784 1.00 94.88 160 ALA A N 1
ATOM 1289 C CA . ALA A 1 160 ? -7.605 -10.851 1.676 1.00 94.88 160 ALA A CA 1
ATOM 1290 C C . ALA A 1 160 ? -8.888 -10.220 2.243 1.00 94.88 160 ALA A C 1
ATOM 1292 O O . ALA A 1 160 ? -9.969 -10.791 2.110 1.00 94.88 160 ALA A O 1
ATOM 1293 N N . LEU A 1 161 ? -8.787 -9.001 2.783 1.00 95.50 161 LEU A N 1
ATOM 1294 C CA . LEU A 1 161 ? -9.920 -8.281 3.371 1.00 95.50 161 LEU A CA 1
ATOM 1295 C C . LEU A 1 161 ? -10.962 -7.837 2.326 1.00 95.50 161 LEU A C 1
ATOM 1297 O O . LEU A 1 161 ? -12.152 -7.802 2.612 1.00 95.50 161 LEU A O 1
ATOM 1301 N N . ASP A 1 162 ? -10.559 -7.515 1.096 1.00 93.69 162 ASP A N 1
ATOM 1302 C CA . ASP A 1 162 ? -11.519 -7.192 0.027 1.00 93.69 162 ASP A CA 1
ATOM 1303 C C . ASP A 1 162 ? -12.262 -8.428 -0.508 1.00 93.69 162 ASP A C 1
ATOM 1305 O O . ASP A 1 162 ? -13.405 -8.326 -0.965 1.00 93.69 162 ASP A O 1
ATOM 1309 N N . GLY A 1 163 ? -11.590 -9.584 -0.511 1.00 90.56 163 GLY A N 1
ATOM 1310 C CA . GLY A 1 163 ? -12.066 -10.813 -1.140 1.00 90.56 163 GLY A CA 1
ATOM 1311 C C . GLY A 1 163 ? -12.995 -11.659 -0.272 1.00 90.56 163 GLY A C 1
ATOM 1312 O O . GLY A 1 163 ? -13.852 -12.359 -0.820 1.00 90.56 163 GLY A O 1
ATOM 1313 N N . ASP A 1 164 ? -12.852 -11.596 1.051 1.00 93.00 164 ASP A N 1
ATOM 1314 C CA . ASP A 1 164 ? -13.639 -12.406 1.979 1.00 93.00 164 ASP A CA 1
ATOM 1315 C C . ASP A 1 164 ? -15.013 -11.779 2.264 1.00 93.00 164 ASP A C 1
ATOM 1317 O O . ASP A 1 164 ? -15.111 -10.627 2.678 1.00 93.00 164 ASP A O 1
ATOM 1321 N N . LYS A 1 165 ? -16.081 -12.563 2.067 1.00 92.25 165 LYS A N 1
ATOM 1322 C CA . LYS A 1 165 ? -17.485 -12.158 2.266 1.00 92.25 165 LYS A CA 1
ATOM 1323 C C . LYS A 1 165 ? -17.805 -11.732 3.694 1.00 92.25 165 LYS A C 1
ATOM 1325 O O . LYS A 1 165 ? -18.707 -10.921 3.883 1.00 92.25 165 LYS A O 1
ATOM 1330 N N . ASN A 1 166 ? -17.104 -12.296 4.671 1.00 93.62 166 ASN A N 1
ATOM 1331 C CA . ASN A 1 166 ? -17.307 -11.980 6.078 1.00 93.62 166 ASN A CA 1
ATOM 1332 C C . ASN A 1 166 ? -16.490 -10.758 6.510 1.00 93.62 166 ASN A C 1
ATOM 1334 O O . ASN A 1 166 ? -16.682 -10.268 7.618 1.00 93.62 166 ASN A O 1
ATOM 1338 N N . SER A 1 167 ? -15.589 -10.260 5.657 1.00 95.06 167 SER A N 1
ATOM 1339 C CA . SER A 1 167 ? -14.725 -9.144 6.017 1.00 95.06 167 SER A CA 1
ATOM 1340 C C . SER A 1 167 ? -15.505 -7.834 6.106 1.00 95.06 167 SER A C 1
ATOM 1342 O O . SER A 1 167 ? -16.336 -7.551 5.231 1.00 95.06 167 SER A O 1
ATOM 1344 N N . PRO A 1 168 ? -15.169 -6.943 7.059 1.00 94.44 168 PRO A N 1
ATOM 1345 C CA . PRO A 1 168 ? -15.702 -5.581 7.075 1.00 94.44 168 PRO A CA 1
ATOM 1346 C C . PRO A 1 168 ? -15.376 -4.794 5.793 1.00 94.44 168 PRO A C 1
ATOM 1348 O O . PRO A 1 168 ? -16.058 -3.808 5.498 1.00 94.44 168 PRO A O 1
ATOM 1351 N N . PHE A 1 169 ? -14.375 -5.231 5.013 1.00 94.62 169 PHE A N 1
ATOM 1352 C CA . PHE A 1 169 ? -13.955 -4.624 3.747 1.00 94.62 169 PHE A CA 1
ATOM 1353 C C . PHE A 1 169 ? -14.440 -5.345 2.488 1.00 94.62 169 PHE A C 1
ATOM 1355 O O . PHE A 1 169 ? -14.010 -4.962 1.397 1.00 94.62 169 PHE A O 1
ATOM 1362 N N . TYR A 1 170 ? -15.344 -6.323 2.595 1.00 93.06 170 TYR A N 1
ATOM 1363 C CA . TYR A 1 170 ? -15.802 -7.086 1.435 1.00 93.06 170 TYR A CA 1
ATOM 1364 C C . TYR A 1 170 ? -16.262 -6.177 0.282 1.00 93.06 170 TYR A C 1
ATOM 1366 O O . TYR A 1 170 ? -17.223 -5.417 0.415 1.00 93.06 170 TYR A O 1
ATOM 1374 N N . GLN A 1 171 ? -15.566 -6.255 -0.857 1.00 90.06 171 GLN A N 1
ATOM 1375 C CA . GLN A 1 171 ? -15.788 -5.426 -2.053 1.00 90.06 171 GLN A CA 1
ATOM 1376 C C . GLN A 1 171 ? -15.716 -3.898 -1.842 1.00 90.06 171 GLN A C 1
ATOM 1378 O O . GLN A 1 171 ? -16.285 -3.139 -2.634 1.00 90.06 171 GLN A O 1
ATOM 1383 N N . ARG A 1 172 ? -15.017 -3.424 -0.803 1.00 89.94 172 ARG A N 1
ATOM 1384 C CA . ARG A 1 172 ? -14.861 -1.988 -0.500 1.00 89.94 172 ARG A CA 1
ATOM 1385 C C . ARG A 1 172 ? -13.545 -1.396 -1.004 1.00 89.94 172 ARG A C 1
ATOM 1387 O O . ARG A 1 172 ? -13.419 -0.168 -1.047 1.00 89.94 172 ARG A O 1
ATOM 1394 N N . ILE A 1 173 ? -12.575 -2.224 -1.408 1.00 90.88 173 ILE A N 1
ATOM 1395 C CA . ILE A 1 173 ? -11.241 -1.777 -1.831 1.00 90.88 173 ILE A CA 1
ATOM 1396 C C . ILE A 1 173 ? -11.121 -1.818 -3.358 1.00 90.88 173 ILE A C 1
ATOM 1398 O O . ILE A 1 173 ? -11.025 -2.870 -3.990 1.00 90.88 173 ILE A O 1
ATOM 1402 N N . ARG A 1 174 ? -11.028 -0.637 -3.976 1.00 87.38 174 ARG A N 1
ATOM 1403 C CA . ARG A 1 174 ? -10.784 -0.495 -5.417 1.00 87.38 174 ARG A CA 1
ATOM 1404 C C . ARG A 1 174 ? -9.325 -0.790 -5.757 1.00 87.38 174 ARG A C 1
ATOM 1406 O O . ARG A 1 174 ? -8.451 0.040 -5.474 1.00 87.38 174 ARG A O 1
ATOM 1413 N N . ARG A 1 175 ? -9.068 -1.930 -6.403 1.00 74.50 175 ARG A N 1
ATOM 1414 C CA . ARG A 1 175 ? -7.709 -2.428 -6.698 1.00 74.50 175 ARG A CA 1
ATOM 1415 C C . ARG A 1 175 ? -7.052 -1.800 -7.929 1.00 74.50 175 ARG A C 1
ATOM 1417 O O . ARG A 1 175 ? -6.003 -1.175 -7.829 1.00 74.50 175 ARG A O 1
ATOM 1424 N N . LEU A 1 176 ? -7.716 -1.837 -9.084 1.00 67.75 176 LEU A N 1
ATOM 1425 C CA . LEU A 1 176 ? -7.121 -1.422 -10.368 1.00 67.75 176 LEU A CA 1
ATOM 1426 C C . LEU A 1 176 ? -7.265 0.078 -10.672 1.00 67.75 176 LEU A C 1
ATOM 1428 O O . LEU A 1 176 ? -7.009 0.528 -11.785 1.00 67.75 176 LEU A O 1
ATOM 1432 N N . GLY A 1 177 ? -7.716 0.869 -9.696 1.00 55.69 177 GLY A N 1
ATOM 1433 C CA . GLY A 1 177 ? -7.914 2.311 -9.847 1.00 55.69 177 GLY A CA 1
ATOM 1434 C C . GLY A 1 177 ? -9.080 2.736 -10.750 1.00 55.69 177 GLY A C 1
ATOM 1435 O O . GLY A 1 177 ? -9.414 3.918 -10.766 1.00 55.69 177 GLY A O 1
ATOM 1436 N N . VAL A 1 178 ? -9.729 1.790 -11.427 1.00 56.88 178 VAL A N 1
ATOM 1437 C CA . VAL A 1 178 ? -11.022 1.935 -12.110 1.00 56.88 178 VAL A CA 1
ATOM 1438 C C . VAL A 1 178 ? -12.095 1.174 -11.339 1.00 56.88 178 VAL A C 1
ATOM 1440 O O . VAL A 1 178 ? -11.769 0.240 -10.607 1.00 56.88 178 VAL A O 1
ATOM 1443 N N . ALA A 1 179 ? -13.356 1.599 -11.462 1.00 58.31 179 ALA A N 1
ATOM 1444 C CA . ALA A 1 179 ? -14.459 0.910 -10.804 1.00 58.31 179 ALA A CA 1
ATOM 1445 C C . ALA A 1 179 ? -14.584 -0.521 -11.344 1.00 58.31 179 ALA A C 1
ATOM 1447 O O . ALA A 1 179 ? -14.677 -0.718 -12.561 1.00 58.31 179 ALA A O 1
ATOM 1448 N N . THR A 1 180 ? -14.558 -1.519 -10.464 1.00 62.19 180 THR A N 1
ATOM 1449 C CA . THR A 1 180 ? -14.694 -2.917 -10.892 1.00 62.19 180 THR A CA 1
ATOM 1450 C C . THR A 1 180 ? -16.132 -3.165 -11.358 1.00 62.19 180 THR A C 1
ATOM 1452 O O . THR A 1 180 ? -17.082 -2.853 -10.639 1.00 62.19 180 THR A O 1
ATOM 1455 N N . LYS A 1 181 ? -16.324 -3.743 -12.555 1.00 55.69 181 LYS A N 1
ATOM 1456 C CA . LYS A 1 181 ? -17.667 -4.102 -13.053 1.00 55.69 181 LYS A CA 1
ATOM 1457 C C . LYS A 1 181 ? -18.391 -4.975 -12.014 1.00 55.69 181 LYS A C 1
ATOM 1459 O O . LYS A 1 181 ? -17.802 -5.923 -11.503 1.00 55.69 181 LYS A O 1
ATOM 1464 N N . ASN A 1 182 ? -19.655 -4.657 -11.726 1.00 60.94 182 ASN A N 1
ATOM 1465 C CA . ASN A 1 182 ? -20.508 -5.293 -10.705 1.00 60.94 182 ASN A CA 1
ATOM 1466 C C . ASN A 1 182 ? -20.129 -5.033 -9.233 1.00 60.94 182 ASN A C 1
ATOM 1468 O O . ASN A 1 182 ? -20.688 -5.684 -8.353 1.00 60.94 182 ASN A O 1
ATOM 1472 N N . ARG A 1 183 ? -19.236 -4.077 -8.941 1.00 67.12 183 ARG A N 1
ATOM 1473 C CA . ARG A 1 183 ? -19.010 -3.575 -7.578 1.00 67.12 183 ARG A CA 1
ATOM 1474 C C . ARG A 1 183 ? -19.501 -2.134 -7.467 1.00 67.12 183 ARG A C 1
ATOM 1476 O O . ARG A 1 183 ? -19.044 -1.264 -8.200 1.00 67.12 183 ARG A O 1
ATOM 1483 N N . TYR A 1 184 ? -20.421 -1.887 -6.538 1.00 63.06 184 TYR A N 1
ATOM 1484 C CA . TYR A 1 184 ? -21.065 -0.575 -6.366 1.00 63.06 184 TYR A CA 1
ATOM 1485 C C . TYR A 1 184 ? -20.577 0.191 -5.122 1.00 63.06 184 TYR A C 1
ATOM 1487 O O . TYR A 1 184 ? -20.791 1.396 -5.029 1.00 63.06 184 TYR A O 1
ATOM 1495 N N . ASN A 1 185 ? -19.863 -0.477 -4.205 1.00 70.12 185 ASN A N 1
ATOM 1496 C CA . ASN A 1 185 ? -19.480 0.053 -2.887 1.00 70.12 185 ASN A CA 1
ATOM 1497 C C . ASN A 1 185 ? -17.962 0.193 -2.688 1.00 70.12 185 ASN A C 1
ATOM 1499 O O . ASN A 1 185 ? -17.455 0.065 -1.578 1.00 70.12 185 ASN A O 1
ATOM 1503 N N . GLU A 1 186 ? -17.220 0.489 -3.752 1.00 79.44 186 GLU A N 1
ATOM 1504 C CA . GLU A 1 186 ? -15.778 0.730 -3.670 1.00 79.44 186 GLU A CA 1
ATOM 1505 C C . GLU A 1 186 ? -15.480 2.101 -3.033 1.00 79.44 186 GLU A C 1
ATOM 1507 O O . GLU A 1 186 ? -15.361 3.127 -3.710 1.00 79.44 186 GLU A O 1
ATOM 1512 N N . THR A 1 187 ? -15.393 2.137 -1.704 1.00 84.56 187 THR A N 1
ATOM 1513 C CA . THR A 1 187 ? -15.290 3.381 -0.932 1.00 84.56 187 THR A CA 1
ATOM 1514 C C . THR A 1 187 ? -13.858 3.867 -0.720 1.00 84.56 187 THR A C 1
ATOM 1516 O O . THR A 1 187 ? -13.650 5.071 -0.529 1.00 84.56 187 THR A O 1
ATOM 1519 N N . ILE A 1 188 ? -12.868 2.969 -0.784 1.00 91.06 188 ILE A N 1
ATOM 1520 C CA . ILE A 1 188 ? -11.444 3.289 -0.630 1.00 91.06 188 ILE A CA 1
ATOM 1521 C C . ILE A 1 188 ? -10.605 2.683 -1.756 1.00 91.06 188 ILE A C 1
ATOM 1523 O O . ILE A 1 188 ? -10.968 1.693 -2.381 1.00 91.06 188 ILE A O 1
ATOM 1527 N N . THR A 1 189 ? -9.453 3.292 -2.045 1.00 91.38 189 THR A N 1
ATOM 1528 C CA . THR A 1 189 ? -8.495 2.738 -3.020 1.00 91.38 189 THR A CA 1
ATOM 1529 C C . THR A 1 189 ? -7.490 1.821 -2.340 1.00 91.38 189 THR A C 1
ATOM 1531 O O . THR A 1 189 ? -7.099 2.079 -1.200 1.00 91.38 189 THR A O 1
ATOM 1534 N N . GLN A 1 190 ? -6.984 0.822 -3.062 1.00 90.88 190 GLN A N 1
ATOM 1535 C CA . GLN A 1 190 ? -5.893 -0.026 -2.579 1.00 90.88 190 GLN A CA 1
ATOM 1536 C C . GLN A 1 190 ? -4.667 0.793 -2.170 1.00 90.88 190 GLN A C 1
ATOM 1538 O O . GLN A 1 190 ? -4.085 0.530 -1.123 1.00 90.88 190 GLN A O 1
ATOM 1543 N N . ALA A 1 191 ? -4.309 1.838 -2.926 1.00 90.44 191 ALA A N 1
ATOM 1544 C CA . ALA A 1 191 ? -3.216 2.721 -2.528 1.00 90.44 191 ALA A CA 1
ATOM 1545 C C . ALA A 1 191 ? -3.458 3.385 -1.167 1.00 90.44 191 ALA A C 1
ATOM 1547 O O . ALA A 1 191 ? -2.537 3.476 -0.366 1.00 90.44 191 ALA A O 1
ATOM 1548 N N . THR A 1 192 ? -4.692 3.811 -0.878 1.00 93.62 192 THR A N 1
ATOM 1549 C CA . THR A 1 192 ? -5.037 4.388 0.432 1.00 93.62 192 THR A CA 1
ATOM 1550 C C . THR A 1 192 ? -4.880 3.369 1.553 1.00 93.62 192 THR A C 1
ATOM 1552 O O . THR A 1 192 ? -4.313 3.713 2.588 1.00 93.62 192 THR A O 1
ATOM 1555 N N . PHE A 1 193 ? -5.346 2.137 1.342 1.00 96.25 193 PHE A N 1
ATOM 1556 C CA . PHE A 1 193 ? -5.213 1.058 2.318 1.00 96.25 193 PHE A CA 1
ATOM 1557 C C . PHE A 1 193 ? -3.740 0.728 2.588 1.00 96.25 193 PHE A C 1
ATOM 1559 O O . PHE A 1 193 ? -3.272 0.821 3.723 1.00 96.25 193 PHE A O 1
ATOM 1566 N N . VAL A 1 194 ? -2.990 0.428 1.524 1.00 95.44 194 VAL A N 1
ATOM 1567 C CA . VAL A 1 194 ? -1.581 0.031 1.601 1.00 95.44 194 VAL A CA 1
ATOM 1568 C C . VAL A 1 194 ? -0.730 1.134 2.226 1.00 95.44 194 VAL A C 1
ATOM 1570 O O . VAL A 1 194 ? 0.045 0.859 3.135 1.00 95.44 194 VAL A O 1
ATOM 1573 N N . GLU A 1 195 ? -0.897 2.393 1.811 1.00 94.19 195 GLU A N 1
ATOM 1574 C CA . GLU A 1 195 ? -0.143 3.517 2.382 1.00 94.19 195 GLU A CA 1
ATOM 1575 C C . GLU A 1 195 ? -0.484 3.783 3.854 1.00 94.19 195 GLU A C 1
ATOM 1577 O O . GLU A 1 195 ? 0.382 4.242 4.598 1.00 94.19 195 GLU A O 1
ATOM 1582 N N . ALA A 1 196 ? -1.725 3.535 4.286 1.00 96.06 196 ALA A N 1
ATOM 1583 C CA . ALA A 1 196 ? -2.104 3.697 5.687 1.00 96.06 196 ALA A CA 1
ATOM 1584 C C . ALA A 1 196 ? -1.487 2.605 6.568 1.00 96.06 196 ALA A C 1
ATOM 1586 O O . ALA A 1 196 ? -0.984 2.916 7.645 1.00 96.06 196 ALA A O 1
ATOM 1587 N N . LEU A 1 197 ? -1.481 1.358 6.091 1.00 97.19 197 LEU A N 1
ATOM 1588 C CA . LEU A 1 197 ? -0.912 0.223 6.813 1.00 97.19 197 LEU A CA 1
ATOM 1589 C C . LEU A 1 197 ? 0.625 0.241 6.825 1.00 97.19 197 LEU A C 1
ATOM 1591 O O . LEU A 1 197 ? 1.232 -0.029 7.858 1.00 97.19 197 LEU A O 1
ATOM 1595 N N . LEU A 1 198 ? 1.264 0.641 5.717 1.00 95.75 198 LEU A N 1
ATOM 1596 C CA . LEU A 1 198 ? 2.728 0.724 5.598 1.00 95.75 198 LEU A CA 1
ATOM 1597 C C . LEU A 1 198 ? 3.375 1.574 6.697 1.00 95.75 198 LEU A C 1
ATOM 1599 O O . LEU A 1 198 ? 4.463 1.241 7.158 1.00 95.75 198 LEU A O 1
ATOM 1603 N N . LYS A 1 199 ? 2.691 2.627 7.165 1.00 95.31 199 LYS A N 1
ATOM 1604 C CA . LYS A 1 199 ? 3.169 3.509 8.246 1.00 95.31 199 LYS A CA 1
ATOM 1605 C C . LYS A 1 199 ? 3.403 2.785 9.575 1.00 95.31 199 LYS A C 1
ATOM 1607 O O . LYS A 1 199 ? 4.070 3.339 10.443 1.00 95.31 199 LYS A O 1
ATOM 1612 N N . TYR A 1 200 ? 2.854 1.581 9.735 1.00 95.62 200 TYR A N 1
ATOM 1613 C CA . TYR A 1 200 ? 3.012 0.738 10.922 1.00 95.62 200 TYR A CA 1
ATOM 1614 C C . TYR A 1 200 ? 4.039 -0.383 10.751 1.00 95.62 200 TYR A C 1
ATOM 1616 O O . TYR A 1 200 ? 4.273 -1.140 11.689 1.00 95.62 200 TYR A O 1
ATOM 1624 N N . ILE A 1 201 ? 4.666 -0.475 9.577 1.00 95.19 201 ILE A N 1
ATOM 1625 C CA . ILE A 1 201 ? 5.697 -1.469 9.246 1.00 95.19 201 ILE A CA 1
ATOM 1626 C C . ILE A 1 201 ? 7.032 -0.775 8.948 1.00 95.19 201 ILE A C 1
ATOM 1628 O O . ILE A 1 201 ? 8.092 -1.235 9.383 1.00 95.19 201 ILE A O 1
ATOM 1632 N N . SER A 1 202 ? 6.982 0.355 8.237 1.00 93.56 202 SER A N 1
ATOM 1633 C CA . SER A 1 202 ? 8.157 1.113 7.814 1.00 93.56 202 SER A CA 1
ATOM 1634 C C . SER A 1 202 ? 7.975 2.612 8.077 1.00 93.56 202 SER A C 1
ATOM 1636 O O . SER A 1 202 ? 6.949 3.211 7.757 1.00 93.56 202 SER A O 1
ATOM 1638 N N . LYS A 1 203 ? 9.009 3.237 8.640 1.00 90.06 203 LYS A N 1
ATOM 1639 C CA . LYS A 1 203 ? 9.074 4.663 8.985 1.00 90.06 203 LYS A CA 1
ATOM 1640 C C . LYS A 1 203 ? 9.302 5.551 7.765 1.00 90.06 203 LYS A C 1
ATOM 1642 O O . LYS A 1 203 ? 8.802 6.673 7.711 1.00 90.06 203 LYS A O 1
ATOM 1647 N N . THR A 1 204 ? 10.093 5.077 6.805 1.00 87.69 204 THR A N 1
ATOM 1648 C CA . THR A 1 204 ? 10.497 5.851 5.627 1.00 87.69 204 THR A CA 1
ATOM 1649 C C . THR A 1 204 ? 10.499 4.987 4.374 1.00 87.69 204 THR A C 1
ATOM 1651 O O . THR A 1 204 ? 10.683 3.773 4.438 1.00 87.69 204 THR A O 1
ATOM 1654 N N . LYS A 1 205 ? 10.382 5.636 3.210 1.00 80.62 205 LYS A N 1
ATOM 1655 C CA . LYS A 1 205 ? 10.528 4.977 1.904 1.00 80.62 205 LYS A CA 1
ATOM 1656 C C . LYS A 1 205 ? 11.883 4.282 1.747 1.00 80.62 205 LYS A C 1
ATOM 1658 O O . LYS A 1 205 ? 11.947 3.197 1.186 1.00 80.62 205 LYS A O 1
ATOM 1663 N N . MET A 1 206 ? 12.944 4.871 2.301 1.00 75.81 206 MET A N 1
ATOM 1664 C CA . MET A 1 206 ? 14.278 4.265 2.319 1.00 75.81 206 MET A CA 1
ATOM 1665 C C . MET A 1 206 ? 14.293 2.950 3.111 1.00 75.81 206 MET A C 1
ATOM 1667 O O . MET A 1 206 ? 14.874 1.976 2.647 1.00 75.81 206 MET A O 1
ATOM 1671 N N . GLN A 1 207 ? 13.619 2.894 4.266 1.00 87.00 207 GLN A N 1
ATOM 1672 C CA . GLN A 1 207 ? 13.506 1.655 5.039 1.00 87.00 207 GLN A CA 1
ATOM 1673 C C . GLN A 1 207 ? 12.730 0.585 4.267 1.00 87.00 207 GLN A C 1
ATOM 1675 O O . GLN A 1 207 ? 13.150 -0.564 4.255 1.00 87.00 207 GLN A O 1
ATOM 1680 N N . GLU A 1 208 ? 11.650 0.959 3.573 1.00 87.25 208 GLU A N 1
ATOM 1681 C CA . GLU A 1 208 ? 10.910 0.014 2.729 1.00 87.25 208 GLU A CA 1
ATOM 1682 C C . GLU A 1 208 ? 11.800 -0.600 1.630 1.00 87.25 208 GLU A C 1
ATOM 1684 O O . GLU A 1 208 ? 11.732 -1.802 1.372 1.00 87.25 208 GLU A O 1
ATOM 1689 N N . MET A 1 209 ? 12.638 0.223 0.987 1.00 79.19 209 MET A N 1
ATOM 1690 C CA . MET A 1 209 ? 13.580 -0.222 -0.047 1.00 79.19 209 MET A CA 1
ATOM 1691 C C . MET A 1 209 ? 14.679 -1.119 0.531 1.00 79.19 209 MET A C 1
ATOM 1693 O O . MET A 1 209 ? 15.003 -2.140 -0.068 1.00 79.19 209 MET A O 1
ATOM 1697 N N . HIS A 1 210 ? 15.219 -0.772 1.702 1.00 83.31 210 HIS A N 1
ATOM 1698 C CA . HIS A 1 210 ? 16.237 -1.578 2.373 1.00 83.31 210 HIS A CA 1
ATOM 1699 C C . HIS A 1 210 ? 15.690 -2.931 2.846 1.00 83.31 210 HIS A C 1
ATOM 1701 O O . HIS A 1 210 ? 16.332 -3.955 2.636 1.00 83.31 210 HIS A O 1
ATOM 1707 N N . ASP A 1 211 ? 14.486 -2.955 3.429 1.00 90.88 211 ASP A N 1
ATOM 1708 C CA . ASP A 1 211 ? 13.840 -4.201 3.848 1.00 90.88 211 ASP A CA 1
ATOM 1709 C C . ASP A 1 211 ? 13.637 -5.134 2.637 1.00 90.88 211 ASP A C 1
ATOM 1711 O O . ASP A 1 211 ? 13.922 -6.327 2.726 1.00 90.88 211 ASP A O 1
ATOM 1715 N N . ARG A 1 212 ? 13.209 -4.594 1.483 1.00 85.75 212 ARG A N 1
ATOM 1716 C CA . ARG A 1 212 ? 13.088 -5.356 0.226 1.00 85.75 212 ARG A CA 1
ATOM 1717 C C . ARG A 1 212 ? 14.438 -5.901 -0.256 1.00 85.75 212 ARG A C 1
ATOM 1719 O O . ARG A 1 212 ? 14.505 -7.075 -0.603 1.00 85.75 212 ARG A O 1
ATOM 1726 N N . ASP A 1 213 ? 15.491 -5.079 -0.281 1.00 82.75 213 ASP A N 1
ATOM 1727 C CA . ASP A 1 213 ? 16.846 -5.509 -0.674 1.00 82.75 213 ASP A CA 1
ATOM 1728 C C . ASP A 1 213 ? 17.348 -6.663 0.205 1.00 82.75 213 ASP A C 1
ATOM 1730 O O . ASP A 1 213 ? 17.873 -7.650 -0.310 1.00 82.75 213 ASP A O 1
ATOM 1734 N N . LEU A 1 214 ? 17.107 -6.603 1.519 1.00 89.44 214 LEU A N 1
ATOM 1735 C CA . LEU A 1 214 ? 17.440 -7.708 2.416 1.00 89.44 214 LEU A CA 1
ATOM 1736 C C . LEU A 1 214 ? 16.716 -8.996 2.017 1.00 89.44 214 LEU A C 1
ATOM 1738 O O . LEU A 1 214 ? 17.373 -10.029 1.886 1.00 89.44 214 LEU A O 1
ATOM 1742 N N . TYR A 1 215 ? 15.406 -8.937 1.764 1.00 91.00 215 TYR A N 1
ATOM 1743 C CA . TYR A 1 215 ? 14.638 -10.111 1.342 1.00 91.00 215 TYR A CA 1
ATOM 1744 C C . TYR A 1 215 ? 15.074 -10.661 -0.020 1.00 91.00 215 TYR A C 1
ATOM 1746 O O . TYR A 1 215 ? 15.133 -11.878 -0.178 1.00 91.00 215 TYR A O 1
ATOM 1754 N N . LEU A 1 216 ? 15.429 -9.800 -0.979 1.00 81.62 216 LEU A N 1
ATOM 1755 C CA . LEU A 1 216 ? 15.992 -10.219 -2.271 1.00 81.62 216 LEU A CA 1
ATOM 1756 C C . LEU A 1 216 ? 17.310 -10.982 -2.098 1.00 81.62 216 LEU A C 1
ATOM 1758 O O . LEU A 1 216 ? 17.565 -11.947 -2.810 1.00 81.62 216 LEU A O 1
ATOM 1762 N N . ARG A 1 217 ? 18.118 -10.603 -1.104 1.00 85.69 217 ARG A N 1
ATOM 1763 C CA . ARG A 1 217 ? 19.371 -11.287 -0.743 1.00 85.69 217 ARG A CA 1
ATOM 1764 C C . ARG A 1 217 ? 19.168 -12.502 0.174 1.00 85.69 217 ARG A C 1
ATOM 1766 O O . ARG A 1 217 ? 20.142 -12.992 0.746 1.00 85.69 217 ARG A O 1
ATOM 1773 N N . GLY A 1 218 ? 17.927 -12.943 0.397 1.00 89.12 218 GLY A N 1
ATOM 1774 C CA . GLY A 1 218 ? 17.605 -14.050 1.305 1.00 89.12 218 GLY A CA 1
ATOM 1775 C C . GLY A 1 218 ? 17.837 -13.744 2.791 1.00 89.12 218 GLY A C 1
ATOM 1776 O O . GLY A 1 218 ? 17.917 -14.659 3.608 1.00 89.12 218 GLY A O 1
ATOM 1777 N N . LYS A 1 219 ? 17.964 -12.466 3.166 1.00 92.06 219 LYS A N 1
ATOM 1778 C CA . LYS A 1 219 ? 18.135 -12.002 4.551 1.00 92.06 219 LYS A CA 1
ATOM 1779 C C . LYS A 1 219 ? 16.826 -11.425 5.089 1.00 92.06 219 LYS A C 1
ATOM 1781 O O . LYS A 1 219 ? 15.951 -11.013 4.335 1.00 92.06 219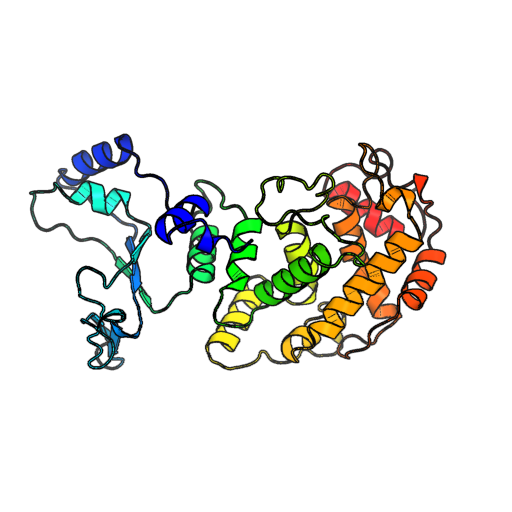 LYS A O 1
ATOM 1786 N N . LYS A 1 220 ? 16.700 -11.352 6.418 1.00 92.81 220 LYS A N 1
ATOM 1787 C CA . LYS A 1 220 ? 15.575 -10.676 7.085 1.00 92.81 220 LYS A CA 1
ATOM 1788 C C . LYS A 1 220 ? 16.037 -9.365 7.730 1.00 92.81 220 LYS A C 1
ATOM 1790 O O . LYS A 1 220 ? 17.162 -9.314 8.238 1.00 92.81 220 LYS A O 1
ATOM 1795 N N . PRO A 1 221 ? 15.194 -8.317 7.751 1.00 93.06 221 PRO A N 1
ATOM 1796 C CA . PRO A 1 221 ? 15.460 -7.125 8.545 1.00 93.06 221 PRO A CA 1
ATOM 1797 C C . PRO A 1 221 ? 15.628 -7.460 10.027 1.00 93.06 221 PRO A C 1
ATOM 1799 O O . PRO A 1 221 ? 15.046 -8.418 10.539 1.00 93.06 221 PRO A O 1
ATOM 1802 N N . LYS A 1 222 ? 16.414 -6.647 10.736 1.00 90.44 222 LYS A N 1
ATOM 1803 C CA . LYS A 1 222 ? 16.524 -6.765 12.193 1.00 90.44 222 LYS A CA 1
ATOM 1804 C C . LYS A 1 222 ? 15.220 -6.314 12.846 1.00 90.44 222 LYS A C 1
ATOM 1806 O O . LYS A 1 222 ? 14.641 -5.302 12.438 1.00 90.44 222 LYS A O 1
ATOM 1811 N N . LYS A 1 223 ? 14.793 -7.063 13.867 1.00 92.25 223 LYS A N 1
ATOM 1812 C CA . LYS A 1 223 ? 13.681 -6.675 14.739 1.00 92.25 223 LYS A CA 1
ATOM 1813 C C . LYS A 1 223 ? 13.990 -5.341 15.401 1.00 92.25 223 LYS A C 1
ATOM 1815 O O . LYS A 1 223 ? 15.151 -5.027 15.666 1.00 92.25 223 LYS A O 1
ATOM 1820 N N . ILE A 1 224 ? 12.932 -4.594 15.657 1.00 90.88 224 ILE A N 1
ATOM 1821 C CA . ILE A 1 224 ? 13.003 -3.340 16.394 1.00 90.88 224 ILE A CA 1
ATOM 1822 C C . ILE A 1 224 ? 12.722 -3.580 17.874 1.00 90.88 224 ILE A C 1
ATOM 1824 O O . ILE A 1 224 ? 12.076 -4.567 18.241 1.00 90.88 224 ILE A O 1
ATOM 1828 N N . ASP A 1 225 ? 13.229 -2.682 18.712 1.00 88.75 225 ASP A N 1
ATOM 1829 C CA . ASP A 1 225 ? 13.003 -2.719 20.153 1.00 88.75 225 ASP A CA 1
ATOM 1830 C C . ASP A 1 225 ? 11.555 -2.350 20.528 1.00 88.75 225 ASP A C 1
ATOM 1832 O O . ASP A 1 225 ? 10.710 -2.042 19.679 1.00 88.75 225 ASP A O 1
ATOM 1836 N N . ALA A 1 226 ? 11.250 -2.422 21.824 1.00 81.31 226 ALA A N 1
ATOM 1837 C CA . ALA A 1 226 ? 9.914 -2.152 22.347 1.00 81.31 226 ALA A CA 1
ATOM 1838 C C . ALA A 1 226 ? 9.467 -0.690 22.144 1.00 81.31 226 ALA A C 1
ATOM 1840 O O . ALA A 1 226 ? 8.276 -0.437 21.947 1.00 81.31 226 ALA A O 1
ATOM 1841 N N . ASP A 1 227 ? 10.394 0.271 22.156 1.00 82.94 227 ASP A N 1
ATOM 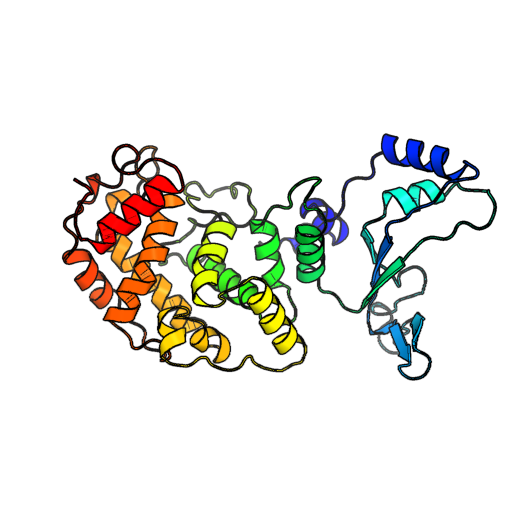1842 C CA . ASP A 1 227 ? 10.070 1.693 22.026 1.00 82.94 227 ASP A CA 1
ATOM 1843 C C . ASP A 1 227 ? 9.730 2.054 20.579 1.00 82.94 227 ASP A C 1
ATOM 1845 O O . ASP A 1 227 ? 8.710 2.702 20.316 1.00 82.94 227 ASP A O 1
ATOM 1849 N N . GLU A 1 228 ? 10.514 1.567 19.617 1.00 86.31 228 GLU A N 1
ATOM 1850 C CA . GLU A 1 228 ? 10.183 1.684 18.199 1.00 86.31 228 GLU A CA 1
ATOM 1851 C C . GLU A 1 228 ? 8.913 0.897 17.850 1.00 86.31 228 GLU A C 1
ATOM 1853 O O . GLU A 1 228 ? 8.117 1.350 17.016 1.00 86.31 228 GLU A O 1
ATOM 1858 N N . SER A 1 229 ? 8.668 -0.240 18.516 1.00 87.75 229 SER A N 1
ATOM 1859 C CA . SER A 1 229 ? 7.486 -1.077 18.264 1.00 87.75 229 SER A CA 1
ATOM 1860 C C . SER A 1 229 ? 6.189 -0.342 18.586 1.00 87.75 229 SER A C 1
ATOM 1862 O O . SER A 1 229 ? 5.186 -0.552 17.913 1.00 87.75 229 SER A O 1
ATOM 1864 N N . ARG A 1 230 ? 6.194 0.612 19.527 1.00 87.06 230 ARG A N 1
ATOM 1865 C CA . ARG A 1 230 ? 5.026 1.474 19.805 1.00 87.06 230 ARG A CA 1
ATOM 1866 C C . ARG A 1 230 ? 4.644 2.371 18.627 1.00 87.06 230 ARG A C 1
ATOM 1868 O O . ARG A 1 230 ? 3.503 2.831 18.549 1.00 87.06 230 ARG A O 1
ATOM 1875 N N . GLN A 1 231 ? 5.585 2.665 17.730 1.00 89.81 231 GLN A N 1
ATOM 1876 C CA . GLN A 1 231 ? 5.327 3.437 16.514 1.00 89.81 231 GLN A CA 1
ATOM 1877 C C . GLN A 1 231 ? 5.041 2.519 15.326 1.00 89.81 231 GLN A C 1
ATOM 1879 O O . GLN A 1 231 ? 4.066 2.745 14.608 1.00 89.81 231 GLN A O 1
ATOM 1884 N N . LEU A 1 232 ? 5.871 1.492 15.143 1.00 93.94 232 LEU A N 1
ATOM 1885 C CA . LEU A 1 232 ? 5.785 0.521 14.058 1.00 93.94 232 LEU A CA 1
ATOM 1886 C C . LEU A 1 232 ? 5.197 -0.798 14.577 1.00 93.94 232 LEU A C 1
ATOM 1888 O O . LEU A 1 232 ? 5.861 -1.835 14.583 1.00 93.94 232 LEU A O 1
ATOM 1892 N N . ILE A 1 233 ? 3.936 -0.730 15.012 1.00 94.31 233 ILE A N 1
ATOM 1893 C CA . ILE A 1 233 ? 3.219 -1.802 15.727 1.00 94.31 233 ILE A CA 1
ATOM 1894 C C . ILE A 1 233 ? 3.186 -3.151 14.994 1.00 94.31 233 ILE A C 1
ATOM 1896 O O . ILE A 1 233 ? 3.018 -4.181 15.637 1.00 94.31 233 ILE A O 1
ATOM 1900 N N . PHE A 1 234 ? 3.398 -3.166 13.674 1.00 95.56 234 PHE A N 1
ATOM 1901 C CA . PHE A 1 234 ? 3.387 -4.372 12.844 1.00 95.56 234 PHE A CA 1
ATOM 1902 C C . PHE A 1 234 ? 4.746 -4.699 12.212 1.00 95.56 234 PHE A C 1
ATOM 1904 O O . PHE A 1 234 ? 4.851 -5.622 11.404 1.00 95.56 234 PHE A O 1
ATOM 1911 N N . ARG A 1 235 ? 5.820 -3.975 12.548 1.00 94.88 235 ARG A N 1
ATOM 1912 C CA . ARG A 1 235 ? 7.135 -4.240 11.946 1.00 94.88 235 ARG A CA 1
ATOM 1913 C C . ARG A 1 235 ? 7.682 -5.606 12.338 1.00 94.88 235 ARG A C 1
ATOM 1915 O O . ARG A 1 235 ? 8.105 -6.354 11.460 1.00 94.88 235 ARG A O 1
ATOM 1922 N N . ASN A 1 236 ? 7.644 -5.945 13.624 1.00 94.38 236 ASN A N 1
ATOM 1923 C CA . ASN A 1 236 ? 8.089 -7.262 14.073 1.00 94.38 236 ASN A CA 1
ATOM 1924 C C . ASN A 1 236 ? 7.179 -8.366 13.482 1.00 94.38 236 ASN A C 1
ATOM 1926 O O . ASN A 1 236 ? 7.725 -9.347 12.984 1.00 94.38 236 ASN A O 1
ATOM 1930 N N . MET A 1 237 ? 5.851 -8.138 13.378 1.00 94.75 237 MET A N 1
ATOM 1931 C CA . MET A 1 237 ? 4.868 -8.967 12.618 1.00 94.75 237 MET A CA 1
ATOM 1932 C C . MET A 1 237 ? 5.352 -9.319 11.221 1.00 94.75 237 MET A C 1
ATOM 1934 O O . MET A 1 237 ? 5.424 -10.489 10.850 1.00 94.75 237 MET A O 1
ATOM 1938 N N . MET A 1 238 ? 5.782 -8.307 10.475 1.00 94.94 238 MET A N 1
ATOM 1939 C CA . MET A 1 238 ? 6.308 -8.499 9.133 1.00 94.94 238 MET A CA 1
ATOM 1940 C C . MET A 1 238 ? 7.609 -9.319 9.117 1.00 94.94 238 MET A C 1
ATOM 1942 O O . MET A 1 238 ? 7.743 -10.211 8.276 1.00 94.94 238 MET A O 1
ATOM 1946 N N . ILE A 1 239 ? 8.543 -9.040 10.032 1.00 94.75 239 ILE A N 1
ATOM 1947 C CA . ILE A 1 239 ? 9.867 -9.687 10.090 1.00 94.75 239 ILE A CA 1
ATOM 1948 C C . ILE A 1 239 ? 9.758 -11.174 10.450 1.00 94.75 239 ILE A C 1
ATOM 1950 O O . ILE A 1 239 ? 10.504 -11.992 9.908 1.00 94.75 239 ILE A O 1
ATOM 1954 N N . GLU A 1 240 ? 8.825 -11.524 11.333 1.00 94.25 240 GLU A N 1
ATOM 1955 C CA . GLU A 1 240 ? 8.572 -12.906 11.764 1.00 94.25 240 GLU A CA 1
ATOM 1956 C C . GLU A 1 240 ? 7.490 -13.623 10.951 1.00 94.25 240 GLU A C 1
ATOM 1958 O O . GLU A 1 240 ? 7.112 -14.736 11.298 1.00 94.25 240 GLU A O 1
ATOM 1963 N N . GLU A 1 241 ? 7.024 -13.016 9.855 1.00 95.06 241 GLU A N 1
ATOM 1964 C CA . GLU A 1 241 ? 6.061 -13.623 8.922 1.00 95.06 241 GLU A CA 1
ATOM 1965 C C . GLU A 1 241 ? 4.709 -13.974 9.566 1.00 95.06 241 GLU A C 1
ATOM 1967 O O . GLU A 1 241 ? 4.040 -14.932 9.179 1.00 95.06 241 GLU A O 1
ATOM 1972 N N . LYS A 1 242 ? 4.272 -13.154 10.527 1.00 96.12 242 LYS A N 1
ATOM 1973 C CA . LYS A 1 242 ? 2.961 -13.256 11.183 1.00 96.12 242 LYS A CA 1
ATOM 1974 C C . LYS A 1 242 ? 1.861 -12.549 10.395 1.00 96.12 242 LYS A C 1
ATOM 1976 O O . LYS A 1 242 ? 1.213 -11.616 10.868 1.00 96.12 242 LYS A O 1
ATOM 1981 N N . ASP A 1 243 ? 1.715 -12.957 9.137 1.00 95.50 243 ASP A N 1
ATOM 1982 C CA . ASP A 1 243 ? 0.818 -12.318 8.168 1.00 95.50 243 ASP A CA 1
ATOM 1983 C C . ASP A 1 243 ? -0.657 -12.534 8.531 1.00 95.50 243 ASP A C 1
ATOM 1985 O O . ASP A 1 243 ? -1.472 -11.625 8.355 1.00 95.50 243 ASP A O 1
ATOM 1989 N N . PHE A 1 244 ? -0.994 -13.717 9.055 1.00 96.12 244 PHE A N 1
ATOM 1990 C CA . PHE A 1 244 ? -2.351 -14.056 9.483 1.00 96.12 244 PHE A CA 1
ATOM 1991 C C . PHE A 1 244 ? -2.749 -13.255 10.717 1.00 96.12 244 PHE A C 1
ATOM 1993 O O . PHE A 1 244 ? -3.760 -12.568 10.683 1.00 96.12 244 PHE A O 1
ATOM 2000 N N . GLU A 1 245 ? -1.900 -13.232 11.745 1.00 96.50 245 GLU A N 1
ATOM 2001 C CA . GLU A 1 245 ? -2.151 -12.485 12.977 1.00 96.50 245 GLU A CA 1
ATOM 2002 C C . GLU A 1 245 ? -2.322 -10.983 12.698 1.00 96.50 245 GLU A C 1
ATOM 2004 O O . GLU A 1 245 ? -3.245 -10.348 13.203 1.00 96.50 245 GLU A O 1
ATOM 2009 N N . LEU A 1 246 ? -1.485 -10.411 11.825 1.00 96.00 246 LEU A N 1
ATOM 2010 C CA . LEU A 1 246 ? -1.632 -9.021 11.388 1.00 96.00 246 LEU A CA 1
ATOM 2011 C C . LEU A 1 246 ? -2.971 -8.809 10.657 1.00 96.00 246 LEU A C 1
ATOM 2013 O O . LEU A 1 246 ? -3.669 -7.826 10.915 1.00 96.00 246 LEU A O 1
ATOM 2017 N N . THR A 1 247 ? -3.340 -9.723 9.754 1.00 97.50 247 THR A N 1
ATOM 2018 C CA . THR A 1 247 ? -4.622 -9.660 9.031 1.00 97.50 247 THR A CA 1
ATOM 2019 C C . THR A 1 247 ? -5.800 -9.696 10.004 1.00 97.50 247 THR A C 1
ATOM 2021 O O . THR A 1 247 ? -6.697 -8.858 9.888 1.00 97.50 247 THR A O 1
ATOM 2024 N N . ASP A 1 248 ? -5.755 -10.586 10.994 1.00 97.38 248 ASP A N 1
ATOM 2025 C CA . ASP A 1 248 ? -6.781 -10.745 12.024 1.00 97.38 248 ASP A CA 1
ATOM 2026 C C . ASP A 1 248 ? -6.907 -9.494 12.899 1.00 97.38 248 ASP A C 1
ATOM 2028 O O . ASP A 1 248 ? -8.017 -9.079 13.217 1.00 97.38 248 ASP A O 1
ATOM 2032 N N . ILE A 1 249 ? -5.803 -8.814 13.230 1.00 97.38 249 ILE A N 1
ATOM 2033 C CA . ILE A 1 249 ? -5.853 -7.546 13.978 1.00 97.38 249 ILE A CA 1
ATOM 2034 C C . ILE A 1 249 ? -6.611 -6.475 13.190 1.00 97.38 249 ILE A C 1
ATOM 2036 O O . ILE A 1 249 ? -7.470 -5.787 13.746 1.00 97.38 249 ILE A O 1
ATOM 2040 N N . ILE A 1 250 ? -6.312 -6.320 11.894 1.00 98.00 250 ILE A N 1
ATOM 2041 C CA . ILE A 1 250 ? -7.020 -5.350 11.046 1.00 98.00 250 ILE A CA 1
ATOM 2042 C C . ILE A 1 250 ? -8.489 -5.750 10.892 1.00 98.00 250 ILE A C 1
ATOM 2044 O O . ILE A 1 250 ? -9.363 -4.885 10.967 1.00 98.00 250 ILE A O 1
ATOM 2048 N N . TRP A 1 251 ? -8.766 -7.042 10.716 1.00 98.25 251 TRP A N 1
ATOM 2049 C CA . TRP A 1 251 ? -10.125 -7.566 10.651 1.00 98.25 251 TRP A CA 1
ATOM 2050 C C . TRP A 1 251 ? -10.907 -7.233 11.920 1.00 98.25 251 TRP A C 1
ATOM 2052 O O . TRP A 1 251 ? -11.931 -6.557 11.847 1.00 98.25 251 TRP A O 1
ATOM 2062 N N . ASN A 1 252 ? -10.405 -7.650 13.083 1.00 98.31 252 ASN A N 1
ATOM 2063 C CA . ASN A 1 252 ? -11.075 -7.490 14.369 1.00 98.31 252 ASN A CA 1
ATOM 2064 C C . ASN A 1 252 ? -11.318 -6.017 14.696 1.00 98.31 252 ASN A C 1
ATOM 2066 O O . ASN A 1 252 ? -12.400 -5.647 15.152 1.00 98.31 252 ASN A O 1
ATOM 2070 N N . TYR A 1 253 ? -10.336 -5.163 14.405 1.00 98.44 253 TYR A N 1
ATOM 2071 C CA . TYR A 1 253 ? -10.452 -3.726 14.608 1.00 98.44 253 TYR A CA 1
ATOM 2072 C C . TYR A 1 253 ? -11.588 -3.112 13.784 1.00 98.44 253 TYR A C 1
ATOM 2074 O O . TYR A 1 253 ? -12.415 -2.375 14.322 1.00 98.44 253 TYR A O 1
ATOM 2082 N N . PHE A 1 254 ? -11.656 -3.405 12.483 1.00 98.06 254 PHE A N 1
ATOM 2083 C CA . PHE A 1 254 ? -12.690 -2.826 11.623 1.00 98.06 254 PHE A CA 1
ATOM 2084 C C . PHE A 1 254 ? -14.054 -3.504 11.769 1.00 98.06 254 PHE A C 1
ATOM 2086 O O . PHE A 1 254 ? -15.070 -2.842 11.562 1.00 98.06 254 PHE A O 1
ATOM 2093 N N . GLU A 1 255 ? -14.109 -4.764 12.199 1.00 98.19 255 GLU A N 1
ATOM 2094 C CA . GLU A 1 255 ? -15.370 -5.407 12.576 1.00 98.19 255 GLU A CA 1
ATOM 2095 C C . GLU A 1 255 ? -15.958 -4.761 13.839 1.00 98.19 255 GLU A C 1
ATOM 2097 O O . GLU A 1 255 ? -17.161 -4.502 13.910 1.00 98.19 255 GLU A O 1
ATOM 2102 N N . ALA A 1 256 ? -15.108 -4.380 14.798 1.00 98.06 256 ALA A N 1
ATOM 2103 C CA . ALA A 1 256 ? -15.523 -3.603 15.962 1.00 98.06 256 ALA A CA 1
ATOM 2104 C C . ALA A 1 256 ? -16.022 -2.195 15.578 1.00 98.06 256 ALA A C 1
ATOM 2106 O O . ALA A 1 256 ? -17.043 -1.744 16.100 1.00 98.06 256 ALA A O 1
ATOM 2107 N N . VAL A 1 257 ? -15.367 -1.515 14.625 1.00 97.38 257 VAL A N 1
ATOM 2108 C CA . VAL A 1 257 ? -15.850 -0.232 14.069 1.00 97.38 257 VAL A CA 1
ATOM 2109 C C . VAL A 1 257 ? -17.237 -0.399 13.448 1.00 97.38 257 VAL A C 1
ATOM 2111 O O . VAL A 1 257 ? -18.150 0.358 13.780 1.00 97.38 257 VAL A O 1
ATOM 2114 N N . LYS A 1 258 ? -17.405 -1.394 12.570 1.00 96.38 258 LYS A N 1
ATOM 2115 C CA . LYS A 1 258 ? -18.678 -1.689 11.901 1.00 96.38 258 LYS A CA 1
ATOM 2116 C C . LYS A 1 258 ? -19.782 -2.014 12.905 1.00 96.38 258 LYS A C 1
ATOM 2118 O O . LYS A 1 258 ? -20.897 -1.533 12.760 1.00 96.38 258 LYS A O 1
ATOM 2123 N N . THR A 1 259 ? -19.464 -2.784 13.941 1.00 97.00 259 THR A N 1
ATOM 2124 C CA . THR A 1 259 ? -20.418 -3.149 14.994 1.00 97.00 259 THR A CA 1
ATOM 2125 C C . THR A 1 259 ? -20.829 -1.939 15.841 1.00 97.00 259 THR A C 1
ATOM 2127 O O . THR A 1 259 ? -21.986 -1.837 16.244 1.00 97.00 259 THR A O 1
ATOM 2130 N N . ARG A 1 260 ? -19.913 -0.995 16.108 1.00 96.38 260 ARG A N 1
ATOM 2131 C CA . ARG A 1 260 ? -20.210 0.218 16.890 1.00 96.38 260 ARG A CA 1
ATOM 2132 C C . ARG A 1 260 ? -21.004 1.268 16.105 1.00 96.38 260 ARG A C 1
ATOM 2134 O O . ARG A 1 260 ? -21.839 1.944 16.713 1.00 96.38 260 ARG A O 1
ATOM 2141 N N . TRP A 1 261 ? -20.704 1.435 14.817 1.00 96.06 261 TRP A N 1
ATOM 2142 C CA . TRP A 1 261 ? -21.291 2.458 13.941 1.00 96.06 261 TRP A CA 1
ATOM 2143 C C . TRP A 1 261 ? -21.757 1.853 12.601 1.00 96.06 261 TRP A C 1
ATOM 2145 O O . TRP A 1 261 ? -21.181 2.157 11.545 1.00 96.06 261 TRP A O 1
ATOM 2155 N N . PRO A 1 262 ? -22.760 0.954 12.624 1.00 95.00 262 PRO A N 1
ATOM 2156 C CA . PRO A 1 262 ? -23.208 0.229 11.439 1.00 95.00 262 PRO A CA 1
ATOM 2157 C C . PRO A 1 262 ? -23.760 1.139 10.338 1.00 95.00 262 PRO A C 1
ATOM 2159 O O . PRO A 1 262 ? -23.487 0.894 9.163 1.00 95.00 262 PRO A O 1
ATOM 2162 N N . HIS A 1 263 ? -24.494 2.207 10.667 1.00 91.81 263 HIS A N 1
ATOM 2163 C CA . HIS A 1 263 ? -25.110 3.056 9.643 1.00 91.81 263 HIS A CA 1
ATOM 2164 C C . HIS A 1 263 ? -24.057 3.860 8.871 1.00 91.81 263 HIS A C 1
ATOM 2166 O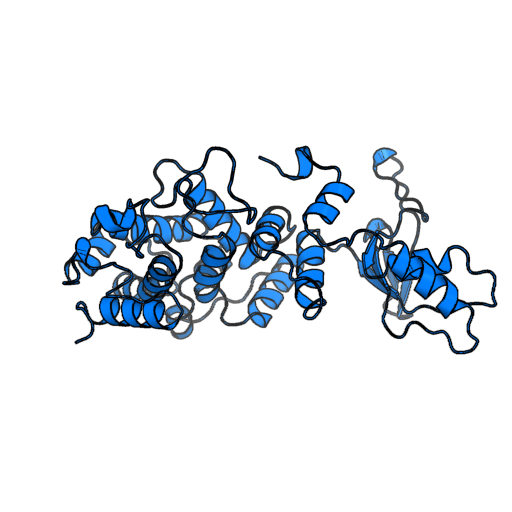 O . HIS A 1 263 ? -24.055 3.859 7.638 1.00 91.81 263 HIS A O 1
ATOM 2172 N N . ALA A 1 264 ? -23.110 4.483 9.566 1.00 92.00 264 ALA A N 1
ATOM 2173 C CA . ALA A 1 264 ? -22.004 5.223 8.981 1.00 92.00 264 ALA A CA 1
ATOM 2174 C C . ALA A 1 264 ? -21.059 4.297 8.207 1.00 92.00 264 ALA A C 1
ATOM 2176 O O . ALA A 1 264 ? -20.547 4.694 7.153 1.00 92.00 264 ALA A O 1
ATOM 2177 N N . TRP A 1 265 ? -20.850 3.062 8.681 1.00 93.81 265 TRP A N 1
ATOM 2178 C CA . TRP A 1 265 ? -20.019 2.075 7.991 1.00 93.81 265 TRP A CA 1
ATOM 2179 C C . TRP A 1 265 ? -20.669 1.523 6.715 1.00 93.81 265 TRP A C 1
ATOM 2181 O O . TRP A 1 265 ? -20.012 1.435 5.673 1.00 93.81 265 TRP A O 1
ATOM 2191 N N . ASP A 1 266 ? -21.958 1.183 6.747 1.00 90.31 266 ASP A N 1
ATOM 2192 C CA . ASP A 1 266 ? -22.651 0.568 5.609 1.00 90.31 266 ASP A CA 1
ATOM 2193 C C . ASP A 1 266 ? -23.310 1.575 4.654 1.00 90.31 266 ASP A C 1
ATOM 2195 O O . ASP A 1 266 ? -23.762 1.197 3.572 1.00 90.31 266 ASP A O 1
ATOM 2199 N N . SER A 1 267 ? -23.273 2.869 4.981 1.00 86.31 267 SER A N 1
ATOM 2200 C CA . SER A 1 267 ? -23.776 3.942 4.120 1.00 86.31 267 SER A CA 1
ATOM 2201 C C . SER A 1 267 ? -23.157 3.930 2.710 1.00 86.31 267 SER A C 1
ATOM 2203 O O . SER A 1 267 ? -21.939 3.938 2.514 1.00 86.31 267 SER A O 1
ATOM 2205 N N . THR A 1 268 ? -24.012 3.950 1.688 1.00 76.06 268 THR A N 1
ATOM 2206 C CA . THR A 1 268 ? -23.600 3.986 0.272 1.00 76.06 268 THR A CA 1
ATOM 2207 C C . THR A 1 268 ? -23.767 5.372 -0.357 1.00 76.06 268 THR A C 1
ATOM 2209 O O . THR A 1 268 ? -23.110 5.685 -1.354 1.00 76.06 268 THR A O 1
ATOM 2212 N N . GLY A 1 269 ? -24.593 6.225 0.259 1.00 71.31 269 GLY A N 1
ATOM 2213 C CA . GLY A 1 269 ? -24.904 7.580 -0.191 1.00 71.31 269 GLY A CA 1
ATOM 2214 C C . GLY A 1 269 ? -23.795 8.613 0.039 1.00 71.31 269 GLY A C 1
ATOM 2215 O O . GLY A 1 269 ? -22.698 8.319 0.529 1.00 71.31 269 GLY A O 1
ATOM 2216 N N . THR A 1 270 ? -24.098 9.852 -0.345 1.00 66.81 270 THR A N 1
ATOM 2217 C CA . THR A 1 270 ? -23.281 11.039 -0.069 1.00 66.81 270 THR A CA 1
ATOM 2218 C C . THR A 1 270 ? -23.590 11.571 1.328 1.00 66.81 270 THR A C 1
ATOM 2220 O O . THR A 1 270 ? -24.757 11.662 1.692 1.00 66.81 270 THR A O 1
ATOM 2223 N N . GLY A 1 271 ? -22.566 11.945 2.095 1.00 78.06 271 GLY A N 1
ATOM 2224 C CA . GLY A 1 271 ? -22.729 12.590 3.403 1.00 78.06 271 GLY A CA 1
ATOM 2225 C C . GLY A 1 271 ? -21.932 11.900 4.501 1.00 78.06 271 GLY A C 1
ATOM 2226 O O . GLY A 1 271 ? -21.176 12.566 5.194 1.00 78.06 271 GLY A O 1
ATOM 2227 N N . TYR A 1 272 ? -22.008 10.575 4.611 1.00 88.06 272 TYR A N 1
ATOM 2228 C CA . TYR A 1 272 ? -21.207 9.826 5.581 1.00 88.06 272 TYR A CA 1
ATOM 2229 C C . TYR A 1 272 ? -19.766 9.624 5.108 1.00 88.06 272 TYR A C 1
ATOM 2231 O O . TYR A 1 272 ? -19.501 9.360 3.929 1.00 88.06 272 TYR A O 1
ATOM 2239 N N . ILE A 1 273 ? -18.823 9.743 6.044 1.00 90.31 273 ILE A N 1
ATOM 2240 C CA . ILE A 1 273 ? -17.386 9.722 5.742 1.00 90.31 273 ILE A CA 1
ATOM 2241 C C . ILE A 1 273 ? -16.629 8.533 6.345 1.00 90.31 273 ILE A C 1
ATOM 2243 O O . ILE A 1 273 ? -15.479 8.312 5.955 1.00 90.31 273 ILE A O 1
ATOM 2247 N N . LEU A 1 274 ? -17.237 7.775 7.269 1.00 91.56 274 LEU A N 1
ATOM 2248 C CA . LEU A 1 274 ? -16.550 6.753 8.073 1.00 91.56 274 LEU A CA 1
ATOM 2249 C C . LEU A 1 274 ? -15.930 5.644 7.212 1.00 91.56 274 LEU A C 1
ATOM 2251 O O . LEU A 1 274 ? -14.757 5.312 7.373 1.00 91.56 274 LEU A O 1
ATOM 2255 N N . ASN A 1 275 ? -16.691 5.128 6.246 1.00 90.44 275 ASN A N 1
ATOM 2256 C CA . ASN A 1 275 ? -16.234 4.089 5.322 1.00 90.44 275 ASN A CA 1
ATOM 2257 C C . ASN A 1 275 ? -15.459 4.630 4.105 1.00 90.44 275 ASN A C 1
ATOM 2259 O O . ASN A 1 275 ? -15.023 3.851 3.257 1.00 90.44 275 ASN A O 1
ATOM 2263 N N . ARG A 1 276 ? -15.299 5.955 3.986 1.00 90.94 276 ARG A N 1
ATOM 2264 C CA . ARG A 1 276 ? -14.576 6.626 2.895 1.00 90.94 276 ARG A CA 1
ATOM 2265 C C . ARG A 1 276 ? -13.117 6.867 3.288 1.00 90.94 276 ARG A C 1
ATOM 2267 O O . ARG A 1 276 ? -12.709 6.660 4.428 1.00 90.94 276 ARG A O 1
ATOM 2274 N N . THR A 1 277 ? -12.321 7.377 2.347 1.00 91.00 277 THR A N 1
ATOM 2275 C CA . THR A 1 277 ? -10.880 7.650 2.522 1.00 91.00 277 THR A CA 1
ATOM 2276 C C . THR A 1 277 ? -10.526 8.379 3.825 1.00 91.00 277 THR A C 1
ATOM 2278 O O . THR A 1 277 ? -9.567 7.983 4.484 1.00 91.00 277 THR A O 1
ATOM 2281 N N . ASN A 1 278 ? -11.268 9.424 4.213 1.00 91.25 278 ASN A N 1
ATOM 2282 C CA . ASN A 1 278 ? -10.941 10.206 5.413 1.00 91.25 278 ASN A CA 1
ATOM 2283 C C . ASN A 1 278 ? -11.250 9.438 6.697 1.00 91.25 278 ASN A C 1
ATOM 2285 O O . ASN A 1 278 ? -10.407 9.411 7.591 1.00 91.25 278 ASN A O 1
ATOM 2289 N N . GLY A 1 279 ? -12.418 8.789 6.768 1.00 94.06 279 GLY A N 1
ATOM 2290 C CA . GLY A 1 279 ? -12.799 7.951 7.901 1.00 94.06 279 GLY A CA 1
ATOM 2291 C C . GLY A 1 279 ? -11.832 6.794 8.092 1.00 94.06 279 GLY A C 1
ATOM 2292 O O . GLY A 1 279 ? -11.245 6.652 9.162 1.00 94.06 279 GLY A O 1
ATOM 2293 N N . PHE A 1 280 ? -11.542 6.061 7.015 1.00 95.69 280 PHE A N 1
ATOM 2294 C CA . PHE A 1 280 ? -10.557 4.985 7.028 1.00 95.69 280 PHE A CA 1
ATOM 2295 C C . PHE A 1 280 ? -9.178 5.461 7.507 1.00 95.69 280 PHE A C 1
ATOM 2297 O O . PHE A 1 280 ? -8.577 4.829 8.371 1.00 95.69 280 PHE A O 1
ATOM 2304 N N . ARG A 1 281 ? -8.658 6.586 6.996 1.00 95.25 281 ARG A N 1
ATOM 2305 C CA . ARG A 1 281 ? -7.347 7.100 7.430 1.00 95.25 281 ARG A CA 1
ATOM 2306 C C . ARG A 1 281 ? -7.344 7.563 8.885 1.00 95.25 281 ARG A C 1
ATOM 2308 O O . ARG A 1 281 ? -6.352 7.337 9.578 1.00 95.25 281 ARG A O 1
ATOM 2315 N N . ALA A 1 282 ? -8.421 8.187 9.354 1.00 96.12 282 ALA A N 1
ATOM 2316 C CA . ALA A 1 282 ? -8.548 8.602 10.747 1.00 96.12 282 ALA A CA 1
ATOM 2317 C C . ALA A 1 282 ? -8.608 7.393 11.695 1.00 96.12 282 ALA A C 1
ATOM 2319 O O . ALA A 1 282 ? -7.886 7.369 12.692 1.00 96.12 282 ALA A O 1
ATOM 2320 N N . LEU A 1 283 ? -9.385 6.366 11.337 1.00 97.25 283 LEU A N 1
ATOM 2321 C CA . LEU A 1 283 ? -9.441 5.086 12.047 1.00 97.25 283 LEU A CA 1
ATOM 2322 C C . LEU A 1 283 ? -8.081 4.393 12.038 1.00 97.25 283 LEU A C 1
ATOM 2324 O O . LEU A 1 283 ? -7.572 4.041 13.092 1.00 97.25 283 LEU A O 1
ATOM 2328 N N . MET A 1 284 ? -7.410 4.307 10.886 1.00 96.88 284 MET A N 1
ATOM 2329 C CA . MET A 1 284 ? -6.053 3.764 10.822 1.00 96.88 284 MET A CA 1
ATOM 2330 C C . MET A 1 284 ? -5.096 4.535 11.726 1.00 96.88 284 MET A C 1
ATOM 2332 O O . MET A 1 284 ? -4.270 3.913 12.374 1.00 96.88 284 MET A O 1
ATOM 2336 N N . ARG A 1 285 ? -5.185 5.867 11.833 1.00 95.56 285 ARG A N 1
ATOM 2337 C CA . ARG A 1 285 ? -4.371 6.648 12.787 1.00 95.56 285 ARG A CA 1
ATOM 2338 C C . ARG A 1 285 ? -4.691 6.317 14.243 1.00 95.56 285 ARG A C 1
ATOM 2340 O O . ARG A 1 285 ? -3.776 6.278 15.064 1.00 95.56 285 ARG A O 1
ATOM 2347 N N . PHE A 1 286 ? -5.964 6.086 14.555 1.00 96.75 286 PHE A N 1
ATOM 2348 C CA . PHE A 1 286 ? -6.417 5.697 15.887 1.00 96.75 286 PHE A CA 1
ATOM 2349 C C . PHE A 1 286 ? -6.080 4.236 16.232 1.00 96.75 286 PHE A C 1
ATOM 2351 O O . PHE A 1 286 ? -5.839 3.948 17.402 1.00 96.75 286 PHE A O 1
ATOM 2358 N N . LEU A 1 287 ? -5.952 3.342 15.244 1.00 96.69 287 LEU A N 1
ATOM 2359 C CA . LEU A 1 287 ? -5.572 1.933 15.424 1.00 96.69 287 LEU A CA 1
ATOM 2360 C C . LEU A 1 287 ? -4.325 1.783 16.293 1.00 96.69 287 LEU A C 1
ATOM 2362 O O . LEU A 1 287 ? -4.325 0.975 17.210 1.00 96.69 287 LEU A O 1
ATOM 2366 N N . ARG A 1 288 ? -3.285 2.596 16.071 1.00 93.81 288 ARG A N 1
ATOM 2367 C CA . ARG A 1 288 ? -2.076 2.559 16.909 1.00 93.81 288 ARG A CA 1
ATOM 2368 C C . ARG A 1 288 ? -2.384 2.830 18.378 1.00 93.81 288 ARG A C 1
ATOM 2370 O O . ARG A 1 288 ? -1.839 2.172 19.252 1.00 93.81 288 ARG A O 1
ATOM 2377 N N . ASN A 1 289 ? -3.238 3.811 18.657 1.00 94.31 289 ASN A N 1
ATOM 2378 C CA . ASN A 1 289 ? -3.626 4.139 20.024 1.00 94.31 289 ASN A CA 1
ATOM 2379 C C . ASN A 1 289 ? -4.444 3.018 20.665 1.00 94.31 289 ASN A C 1
ATOM 2381 O O . ASN A 1 289 ? -4.208 2.726 21.831 1.00 94.31 289 ASN A O 1
ATOM 2385 N N . ALA A 1 290 ? -5.360 2.405 19.915 1.00 94.75 290 ALA A N 1
ATOM 2386 C CA . ALA A 1 290 ? -6.170 1.292 20.396 1.00 94.75 290 ALA A CA 1
ATOM 2387 C C . ALA A 1 290 ? -5.324 0.028 20.624 1.00 94.75 290 ALA A C 1
ATOM 2389 O O . ALA A 1 290 ? -5.361 -0.552 21.701 1.00 94.75 290 ALA A O 1
ATOM 2390 N N . TYR A 1 291 ? -4.493 -0.351 19.652 1.00 94.31 291 TYR A N 1
ATOM 2391 C CA . TYR A 1 291 ? -3.642 -1.536 19.731 1.00 94.31 291 TYR A CA 1
ATOM 2392 C C . TYR A 1 291 ? -2.658 -1.459 20.903 1.00 94.31 291 TYR A C 1
ATOM 2394 O O . TYR A 1 291 ? -2.589 -2.387 21.697 1.00 94.31 291 TYR A O 1
ATOM 2402 N N . CYS A 1 292 ? -1.977 -0.323 21.097 1.00 91.75 292 CYS A N 1
ATOM 2403 C CA . CYS A 1 292 ? -1.054 -0.146 22.225 1.00 91.75 292 CYS A CA 1
ATOM 2404 C C . CYS A 1 292 ? -1.736 -0.126 23.611 1.00 91.75 292 CYS A C 1
ATOM 2406 O O . CYS A 1 292 ? -1.026 -0.140 24.612 1.00 91.75 292 CYS A O 1
ATOM 2408 N N . GLN A 1 293 ? -3.071 -0.023 23.695 1.00 91.81 293 GLN A N 1
ATOM 2409 C CA . GLN A 1 293 ? -3.806 -0.182 24.961 1.00 91.81 293 GLN A CA 1
ATOM 2410 C C . GLN A 1 293 ? -4.126 -1.648 25.272 1.00 91.81 293 GLN A C 1
ATOM 2412 O O . GLN A 1 293 ? -4.295 -1.981 26.440 1.00 91.81 293 GLN A O 1
ATOM 2417 N N . LEU A 1 294 ? -4.232 -2.494 24.244 1.00 91.62 294 LEU A N 1
ATOM 2418 C CA . LEU A 1 294 ? -4.683 -3.885 24.363 1.00 91.62 294 LEU A CA 1
ATOM 2419 C C . LEU A 1 294 ? -3.535 -4.893 24.284 1.00 91.62 294 LEU A C 1
ATOM 2421 O O . LEU A 1 294 ? -3.615 -5.961 24.877 1.00 91.62 294 LEU A O 1
ATOM 2425 N N . ALA A 1 295 ? -2.479 -4.556 23.549 1.00 87.75 295 ALA A N 1
ATOM 2426 C CA . ALA A 1 295 ? -1.365 -5.436 23.242 1.00 87.75 295 ALA A CA 1
ATOM 2427 C C . ALA A 1 295 ? -0.033 -4.742 23.526 1.00 87.75 295 ALA A C 1
ATOM 2429 O O . ALA A 1 295 ? 0.097 -3.520 23.401 1.00 87.75 295 ALA A O 1
ATOM 2430 N N . ASN A 1 296 ? 0.985 -5.538 23.857 1.00 80.38 296 ASN A N 1
ATOM 2431 C CA . ASN A 1 296 ? 2.348 -5.040 23.999 1.00 80.38 296 ASN A CA 1
ATOM 2432 C C . ASN A 1 296 ? 3.008 -4.922 22.617 1.00 80.38 296 ASN A C 1
ATOM 2434 O O . ASN A 1 296 ? 3.249 -5.926 21.956 1.00 80.38 296 ASN A O 1
ATOM 2438 N N . PRO A 1 297 ? 3.355 -3.724 22.132 1.00 70.00 297 PRO A N 1
ATOM 2439 C CA . PRO A 1 297 ? 3.941 -3.618 20.803 1.00 70.00 297 PRO A CA 1
ATOM 2440 C C . PRO A 1 297 ? 5.253 -4.411 20.712 1.00 70.00 297 PRO A C 1
ATOM 2442 O O . PRO A 1 297 ? 6.146 -4.231 21.537 1.00 70.00 297 PRO A O 1
ATOM 2445 N N . GLY A 1 298 ? 5.355 -5.295 19.715 1.00 63.41 298 GLY A N 1
ATOM 2446 C CA . GLY A 1 298 ? 6.483 -6.217 19.545 1.00 63.41 298 GLY A CA 1
ATOM 2447 C C . GLY A 1 298 ? 6.179 -7.684 19.882 1.00 63.41 298 GLY A C 1
ATOM 2448 O O . GLY A 1 298 ? 7.016 -8.531 19.574 1.00 63.41 298 GLY A O 1
ATOM 2449 N N . CYS A 1 299 ? 5.007 -7.994 20.450 1.00 71.94 299 CYS A N 1
ATOM 2450 C CA . CYS A 1 299 ? 4.455 -9.354 20.513 1.00 71.94 299 CYS A CA 1
ATOM 2451 C C . CYS A 1 299 ? 3.413 -9.599 19.400 1.00 71.94 299 CYS A C 1
ATOM 2453 O O . CYS A 1 299 ? 3.117 -8.707 18.602 1.00 71.94 299 CYS A O 1
ATOM 2455 N N . TRP A 1 300 ? 2.862 -10.817 19.362 1.00 79.88 300 TRP A N 1
ATOM 2456 C CA . TRP A 1 300 ? 1.873 -11.291 18.377 1.00 79.88 300 TRP A CA 1
ATOM 2457 C C . TRP A 1 300 ? 0.465 -11.361 18.962 1.00 79.88 300 TRP A C 1
ATOM 2459 O O . TRP A 1 300 ? -0.336 -12.187 18.532 1.00 79.88 300 TRP A O 1
ATOM 2469 N N . ASP A 1 301 ? 0.180 -10.545 19.978 1.00 87.75 301 ASP A N 1
ATOM 2470 C CA . ASP A 1 301 ? -1.146 -10.519 20.581 1.00 87.75 301 ASP A CA 1
ATOM 2471 C C . ASP A 1 301 ? -2.154 -10.040 19.533 1.00 87.75 301 ASP A C 1
ATOM 2473 O O . ASP A 1 301 ? -1.973 -9.000 18.897 1.00 87.75 301 ASP A O 1
ATOM 2477 N N . VAL A 1 302 ? -3.220 -10.814 19.355 1.00 94.00 302 VAL A N 1
ATOM 2478 C CA . VAL A 1 302 ? -4.327 -10.501 18.450 1.00 94.00 302 VAL A CA 1
ATOM 2479 C C . VAL A 1 302 ? -5.536 -10.161 19.318 1.00 94.00 302 VAL A C 1
ATOM 2481 O O . VAL A 1 302 ? -6.241 -11.079 19.747 1.00 94.00 302 VAL A O 1
ATOM 2484 N N . PRO A 1 303 ? -5.787 -8.871 19.625 1.00 95.94 303 PRO A N 1
ATOM 2485 C CA . PRO A 1 303 ? -6.992 -8.485 20.342 1.00 95.94 303 PRO A CA 1
ATOM 2486 C C . PRO A 1 303 ? -8.234 -8.893 19.552 1.00 95.94 303 PRO A C 1
ATOM 2488 O O . PRO A 1 303 ? -8.269 -8.799 18.317 1.00 95.94 303 PRO A O 1
ATOM 2491 N N . LYS A 1 304 ? -9.254 -9.357 20.266 1.00 97.19 304 LYS A N 1
ATOM 2492 C CA . LYS A 1 304 ? -10.529 -9.775 19.688 1.00 97.19 304 LYS A CA 1
ATOM 2493 C C . LYS A 1 304 ? -11.389 -8.564 19.338 1.00 97.19 304 LYS A C 1
ATOM 2495 O O . LYS A 1 304 ? -11.102 -7.426 19.715 1.00 97.19 304 LYS A O 1
ATOM 2500 N N . VAL A 1 305 ? -12.482 -8.816 18.621 1.00 97.62 305 VAL A N 1
ATOM 2501 C CA . VAL A 1 305 ? -13.480 -7.790 18.280 1.00 97.62 305 VAL A CA 1
ATOM 2502 C C . VAL A 1 305 ? -14.015 -7.121 19.551 1.00 97.62 305 VAL A C 1
ATOM 2504 O O . VAL A 1 305 ? -14.150 -5.899 19.599 1.00 97.62 305 VAL A O 1
ATOM 2507 N N . GLU A 1 306 ? -14.270 -7.905 20.601 1.00 97.69 306 GLU A N 1
ATOM 2508 C CA . GLU A 1 306 ? -14.803 -7.421 21.875 1.00 97.69 306 GLU A CA 1
ATOM 2509 C C . GLU A 1 306 ? -13.852 -6.433 22.564 1.00 97.69 306 GLU A C 1
ATOM 2511 O O . GLU A 1 306 ? -14.306 -5.396 23.047 1.00 97.69 306 GLU A O 1
ATOM 2516 N N . ASP A 1 307 ? -12.543 -6.698 22.528 1.00 97.12 307 ASP A N 1
ATOM 2517 C CA . ASP A 1 307 ? -11.524 -5.848 23.157 1.00 97.12 307 ASP A CA 1
ATOM 2518 C C . ASP A 1 307 ? -11.492 -4.452 22.508 1.00 97.12 307 ASP A C 1
ATOM 2520 O O . ASP A 1 307 ? -11.469 -3.418 23.182 1.00 97.12 307 ASP A O 1
ATOM 2524 N N . PHE A 1 308 ? -11.563 -4.393 21.173 1.00 97.69 308 PHE A N 1
ATOM 2525 C CA . PHE A 1 308 ? -11.665 -3.121 20.453 1.00 97.69 308 PHE A CA 1
ATOM 2526 C C . PHE A 1 308 ? -13.018 -2.433 20.671 1.00 97.69 308 PHE A C 1
ATOM 2528 O O . PHE A 1 308 ? -13.074 -1.205 20.790 1.00 97.69 308 PHE A O 1
ATOM 2535 N N . LEU A 1 309 ? -14.109 -3.198 20.766 1.00 96.62 309 LEU A N 1
ATOM 2536 C CA . LEU A 1 309 ? -15.434 -2.656 21.067 1.00 96.62 309 LEU A CA 1
ATOM 2537 C C . LEU A 1 309 ? -15.481 -1.964 22.429 1.00 96.62 309 LEU A C 1
ATOM 2539 O O . LEU A 1 309 ? -16.130 -0.927 22.548 1.00 96.62 309 LEU A O 1
ATOM 2543 N N . GLU A 1 310 ? -14.794 -2.480 23.447 1.00 96.69 310 GLU A N 1
ATOM 2544 C CA . GLU A 1 310 ? -14.707 -1.817 24.752 1.00 96.69 310 GLU A CA 1
ATOM 2545 C C . GLU A 1 310 ? -14.040 -0.440 24.678 1.00 96.69 310 GLU A C 1
ATOM 2547 O O . GLU A 1 310 ? -14.437 0.479 25.400 1.00 96.69 310 GLU A O 1
ATOM 2552 N N . ILE A 1 311 ? -13.069 -0.259 23.778 1.00 95.62 311 ILE A N 1
ATOM 2553 C CA . ILE A 1 311 ? -12.471 1.053 23.508 1.00 95.62 311 ILE A CA 1
ATOM 2554 C C . ILE A 1 311 ? -13.491 1.960 22.818 1.00 95.62 311 ILE A C 1
ATOM 2556 O O . ILE A 1 311 ? -13.703 3.091 23.255 1.00 95.62 311 ILE A O 1
ATOM 2560 N N . PHE A 1 312 ? -14.157 1.475 21.768 1.00 95.50 312 PHE A N 1
ATOM 2561 C CA . PHE A 1 312 ? -15.106 2.284 21.000 1.00 95.50 312 PHE A CA 1
ATOM 2562 C C . PHE A 1 312 ? -16.389 2.638 21.765 1.00 95.50 312 PHE A C 1
ATOM 2564 O O . PHE A 1 312 ? -16.984 3.684 21.511 1.00 95.50 312 PHE A O 1
ATOM 2571 N N . LYS A 1 313 ? -16.810 1.820 22.737 1.00 94.12 313 LYS A N 1
ATOM 2572 C CA . LYS A 1 313 ? -17.937 2.128 23.638 1.00 94.12 313 LYS A CA 1
ATOM 2573 C C . LYS A 1 313 ? -17.677 3.349 24.522 1.00 94.12 313 LYS A C 1
ATOM 2575 O O . LYS A 1 313 ? -18.628 4.003 24.926 1.00 94.12 313 LYS A O 1
ATOM 2580 N N . LYS A 1 314 ? -16.409 3.674 24.801 1.00 93.44 314 LYS A N 1
ATOM 2581 C CA . LYS A 1 314 ? -16.013 4.868 25.572 1.00 93.44 314 LYS A CA 1
ATOM 2582 C C . LYS A 1 314 ? -16.031 6.151 24.732 1.00 93.44 314 LYS A C 1
ATOM 2584 O O . LYS A 1 314 ? -15.790 7.225 25.271 1.00 93.44 314 LYS A O 1
ATOM 2589 N N . ILE A 1 315 ? -16.259 6.044 23.422 1.00 94.00 315 ILE A N 1
ATOM 2590 C CA . ILE A 1 315 ? -16.343 7.182 22.508 1.00 94.00 315 ILE A CA 1
ATOM 2591 C C . ILE A 1 315 ? -17.811 7.604 22.398 1.00 94.00 315 ILE A C 1
ATOM 2593 O O . ILE A 1 315 ? -18.662 6.824 21.959 1.00 94.00 315 ILE A O 1
ATOM 2597 N N . GLU A 1 316 ? -18.079 8.854 22.772 1.00 93.31 316 GLU A N 1
ATOM 2598 C CA . GLU A 1 316 ? -19.410 9.474 22.801 1.00 93.31 316 GLU A CA 1
ATOM 2599 C C . GLU A 1 316 ? -19.934 9.830 21.403 1.00 93.31 316 GLU A C 1
ATOM 2601 O O . GLU A 1 316 ? -21.108 10.140 21.265 1.00 93.31 316 GLU A O 1
ATOM 2606 N N . ILE A 1 317 ? -19.091 9.751 20.366 1.00 92.38 317 ILE A N 1
ATOM 2607 C CA . ILE A 1 317 ? -19.486 10.033 18.980 1.00 92.38 317 ILE A CA 1
ATOM 2608 C C . ILE A 1 317 ? -20.538 9.013 18.525 1.00 92.38 317 ILE A C 1
ATOM 2610 O O . ILE A 1 317 ? -20.296 7.796 18.512 1.00 92.38 317 ILE A O 1
ATOM 2614 N N . GLU A 1 318 ? -21.701 9.513 18.136 1.00 92.38 318 GLU A N 1
ATOM 2615 C CA . GLU A 1 318 ? -22.816 8.720 17.645 1.00 92.38 318 GLU A CA 1
ATOM 2616 C C . GLU A 1 318 ? -22.659 8.370 16.162 1.00 92.38 318 GLU A C 1
ATOM 2618 O O . GLU A 1 318 ? -21.938 9.005 15.395 1.00 92.38 318 GLU A O 1
ATOM 2623 N N . ASP A 1 319 ? -23.370 7.327 15.737 1.00 90.62 319 ASP A N 1
ATOM 2624 C CA . ASP A 1 319 ? -23.331 6.819 14.363 1.00 90.62 319 ASP A CA 1
ATOM 2625 C C . ASP A 1 319 ? -23.709 7.908 13.330 1.00 90.62 319 ASP A C 1
ATOM 2627 O O . ASP A 1 319 ? -23.039 8.112 12.316 1.00 90.62 319 ASP A O 1
ATOM 2631 N N . GLY A 1 320 ? -24.724 8.716 13.650 1.00 89.50 320 GLY A N 1
ATOM 2632 C CA . GLY A 1 320 ? -25.181 9.821 12.809 1.00 89.50 320 GLY A CA 1
ATOM 2633 C C . GLY A 1 320 ? -24.189 10.978 12.654 1.00 89.50 320 GLY A C 1
ATOM 2634 O O . GLY A 1 320 ? -24.379 11.803 11.766 1.00 89.50 320 GLY A O 1
ATOM 2635 N N . GLU A 1 321 ? -23.132 11.052 13.467 1.00 90.81 321 GLU A N 1
ATOM 2636 C CA . GLU A 1 321 ? -22.240 12.216 13.525 1.00 90.81 321 GLU A CA 1
ATOM 2637 C C . GLU A 1 321 ? -21.045 12.131 12.564 1.00 90.81 321 GLU A C 1
ATOM 2639 O O . GLU A 1 321 ? -20.337 13.123 12.372 1.00 90.81 321 GLU A O 1
ATOM 2644 N N . PHE A 1 322 ? -20.821 10.988 11.908 1.00 91.38 322 PHE A N 1
ATOM 2645 C CA . PHE A 1 322 ? -19.737 10.807 10.932 1.00 91.38 322 PHE A CA 1
ATOM 2646 C C . PHE A 1 322 ? -20.071 11.394 9.554 1.00 91.38 322 PHE A C 1
ATOM 2648 O O . PHE A 1 322 ? -19.959 10.709 8.530 1.00 91.38 322 PHE A O 1
ATOM 2655 N N . THR A 1 323 ? -20.463 12.666 9.512 1.00 90.75 323 THR A N 1
ATOM 2656 C CA . THR A 1 323 ? -20.875 13.369 8.291 1.00 90.75 323 THR A CA 1
ATOM 2657 C C . THR A 1 323 ? -19.784 14.289 7.741 1.00 90.75 323 THR A C 1
ATOM 2659 O O . THR A 1 323 ? -18.857 14.693 8.444 1.00 90.75 323 THR A O 1
ATOM 2662 N N . SER A 1 324 ? -19.902 14.664 6.467 1.00 86.62 324 SER A N 1
ATOM 2663 C CA . SER A 1 324 ? -19.024 15.635 5.807 1.00 86.62 324 SER A CA 1
ATOM 2664 C C . SER A 1 324 ? -19.175 17.064 6.336 1.00 86.62 324 SER A C 1
ATOM 2666 O O . SER A 1 324 ? -18.320 17.903 6.055 1.00 86.62 324 SER A O 1
ATOM 2668 N N . GLU A 1 325 ? -20.256 17.342 7.067 1.00 86.44 325 GLU A N 1
ATOM 2669 C CA . GLU A 1 325 ? -20.493 18.622 7.742 1.00 86.44 325 GLU A CA 1
ATOM 2670 C C . GLU A 1 325 ? -19.639 18.727 9.007 1.00 86.44 325 GLU A C 1
ATOM 2672 O O . GLU A 1 325 ? -18.917 19.710 9.177 1.00 86.44 325 GLU A O 1
ATOM 2677 N N . ASN A 1 326 ? -19.645 17.670 9.828 1.00 86.69 326 ASN A N 1
ATOM 2678 C CA . ASN A 1 326 ? -18.828 17.580 11.039 1.00 86.69 326 ASN A CA 1
ATOM 2679 C C . ASN A 1 326 ? -17.342 17.375 10.723 1.00 86.69 326 ASN A C 1
ATOM 2681 O O . ASN A 1 326 ? -16.474 17.889 11.424 1.00 86.69 326 ASN A O 1
ATOM 2685 N N . PHE A 1 327 ? -17.038 16.636 9.654 1.00 89.31 327 PHE A N 1
ATOM 2686 C CA . PHE A 1 327 ? -15.675 16.291 9.267 1.00 89.31 327 PHE A CA 1
ATOM 2687 C C . PHE A 1 327 ? -15.456 16.558 7.780 1.00 89.31 327 PHE A C 1
ATOM 2689 O O . PHE A 1 327 ? -15.757 15.735 6.907 1.00 89.31 327 PHE A O 1
ATOM 2696 N N . LYS A 1 328 ? -14.886 17.727 7.482 1.00 86.88 328 LYS A N 1
ATOM 2697 C CA . LYS A 1 328 ? -14.743 18.208 6.104 1.00 86.88 328 LYS A CA 1
ATOM 2698 C C . LYS A 1 328 ? -13.892 17.271 5.236 1.00 86.88 328 LYS A C 1
ATOM 2700 O O . LYS A 1 328 ? -12.891 16.719 5.699 1.00 86.88 328 LYS A O 1
ATOM 2705 N N . PRO A 1 329 ? -14.203 17.128 3.938 1.00 83.44 329 PRO A N 1
ATOM 2706 C CA . PRO A 1 329 ? -13.346 16.392 3.023 1.00 83.44 329 PRO A CA 1
ATOM 2707 C C . PRO A 1 329 ? -11.915 16.956 2.973 1.00 83.44 329 PRO A C 1
ATOM 2709 O O . PRO A 1 329 ? -11.717 18.126 2.660 1.00 83.44 329 PRO A O 1
ATOM 2712 N N . GLY A 1 330 ? -10.909 16.123 3.245 1.00 84.12 330 GLY A N 1
ATOM 2713 C CA . GLY A 1 330 ? -9.496 16.477 3.117 1.00 84.12 330 GLY A CA 1
ATOM 2714 C C . GLY A 1 330 ? -8.663 16.034 4.318 1.00 84.12 330 GLY A C 1
ATOM 2715 O O . GLY A 1 330 ? -9.147 15.368 5.232 1.00 84.12 330 GLY A O 1
ATOM 2716 N N . SER A 1 331 ? -7.386 16.420 4.319 1.00 84.12 331 SER A N 1
ATOM 2717 C CA . SER A 1 331 ? -6.441 16.107 5.403 1.00 84.12 331 SER A CA 1
ATOM 2718 C C . SER A 1 331 ? -6.807 16.767 6.740 1.00 84.12 331 SER A C 1
ATOM 2720 O O . SER A 1 331 ? -6.452 16.243 7.801 1.00 84.12 331 SER A O 1
ATOM 2722 N N . SER A 1 332 ? -7.522 17.896 6.698 1.00 86.62 332 SER A N 1
ATOM 2723 C CA . SER A 1 332 ? -8.057 18.581 7.876 1.00 86.62 332 SER A CA 1
ATOM 2724 C C . SER A 1 332 ? -9.111 17.730 8.580 1.00 86.62 332 SER A C 1
ATOM 2726 O O . SER A 1 332 ? -8.899 17.382 9.739 1.00 86.62 332 SER A O 1
ATOM 2728 N N . GLY A 1 333 ? -10.162 17.293 7.877 1.00 88.44 333 GLY A N 1
ATOM 2729 C 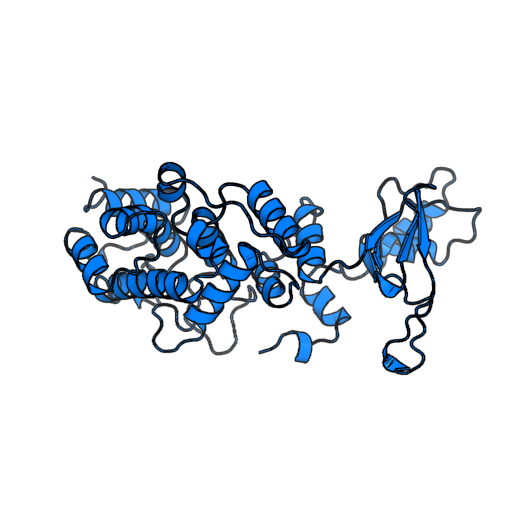CA . GLY A 1 333 ? -11.221 16.474 8.477 1.00 88.44 333 GLY A CA 1
ATOM 2730 C C . GLY A 1 333 ? -10.746 15.092 8.920 1.00 88.44 333 GLY A C 1
ATOM 2731 O O . GLY A 1 333 ? -11.167 14.610 9.965 1.00 88.44 333 GLY A O 1
ATOM 2732 N N . GLU A 1 334 ? -9.788 14.481 8.211 1.00 91.38 334 GLU A N 1
ATOM 2733 C CA . GLU A 1 334 ? -9.098 13.273 8.699 1.00 91.38 334 GLU A CA 1
ATOM 2734 C C . GLU A 1 334 ? -8.443 13.515 10.072 1.00 91.38 334 GLU A C 1
ATOM 2736 O O . GLU A 1 334 ? -8.524 12.690 10.984 1.00 91.38 334 GLU A O 1
ATOM 2741 N N . SER A 1 335 ? -7.771 14.657 10.227 1.00 92.25 335 SER A N 1
ATOM 2742 C CA . SER A 1 335 ? -7.066 15.000 11.461 1.00 92.25 335 SER A CA 1
ATOM 2743 C C . SER A 1 335 ? -8.016 15.392 12.589 1.00 92.25 335 SER A C 1
ATOM 2745 O O . SER A 1 335 ? -7.730 15.067 13.741 1.00 92.25 335 SER A O 1
ATOM 2747 N N . GLU A 1 336 ? -9.120 16.068 12.279 1.00 93.06 336 GLU A N 1
ATOM 2748 C CA . GLU A 1 336 ? -10.198 16.384 13.222 1.00 93.06 336 GLU A CA 1
ATOM 2749 C C . GLU A 1 336 ? -10.876 15.113 13.724 1.00 93.06 336 GLU A C 1
ATOM 2751 O O . GLU A 1 336 ? -10.964 14.922 14.934 1.00 93.06 336 GLU A O 1
ATOM 2756 N N . LEU A 1 337 ? -11.235 14.194 12.824 1.00 94.19 337 LEU A N 1
ATOM 2757 C CA . LEU A 1 337 ? -11.830 12.913 13.191 1.00 94.19 337 LEU A CA 1
ATOM 2758 C C . LEU A 1 337 ? -10.890 12.080 14.067 1.00 94.19 337 LEU A C 1
ATOM 2760 O O . LEU A 1 337 ? -11.298 11.572 15.107 1.00 94.19 337 LEU A O 1
ATOM 2764 N N . TYR A 1 338 ? -9.605 11.993 13.716 1.00 95.19 338 TYR A N 1
ATOM 2765 C CA . TYR A 1 338 ? -8.622 11.315 14.566 1.00 95.19 338 TYR A CA 1
ATOM 2766 C C . TYR A 1 338 ? -8.522 11.950 15.966 1.00 95.19 338 TYR A C 1
ATOM 2768 O O . TYR A 1 338 ? -8.435 11.235 16.965 1.00 95.19 338 TYR A O 1
ATOM 2776 N N . LYS A 1 339 ? -8.535 13.288 16.062 1.00 94.06 339 LYS A N 1
ATOM 2777 C CA . LYS A 1 339 ? -8.529 13.989 17.357 1.00 94.06 339 LYS A CA 1
ATOM 2778 C C . LYS A 1 339 ? -9.805 13.704 18.151 1.00 94.06 339 LYS A C 1
ATOM 2780 O O . LYS A 1 339 ? -9.701 13.480 19.354 1.00 94.06 339 LYS A O 1
ATOM 2785 N N . ALA A 1 340 ? -10.960 13.681 17.490 1.00 93.38 340 ALA A N 1
ATOM 2786 C CA . ALA A 1 340 ? -12.250 13.385 18.103 1.00 93.38 340 ALA A CA 1
ATOM 2787 C C . ALA A 1 340 ? -12.284 11.953 18.662 1.00 93.38 340 ALA A C 1
ATOM 2789 O O . ALA A 1 340 ? -12.560 11.763 19.843 1.00 93.38 340 ALA A O 1
ATOM 2790 N N . LEU A 1 341 ? -11.856 10.962 17.868 1.00 93.44 341 LEU A N 1
ATOM 2791 C CA . LEU A 1 341 ? -11.711 9.567 18.304 1.00 93.44 341 LEU A CA 1
ATOM 2792 C C . LEU A 1 341 ? -10.758 9.434 19.499 1.00 93.44 341 LEU A C 1
ATOM 2794 O O . LEU A 1 341 ? -11.052 8.726 20.456 1.00 93.44 341 LEU A O 1
ATOM 2798 N N . LYS A 1 342 ? -9.626 10.150 19.478 1.00 92.94 342 LYS A N 1
ATOM 2799 C CA . LYS A 1 342 ? -8.647 10.117 20.573 1.00 92.94 342 LYS A CA 1
ATOM 2800 C C . LYS A 1 342 ? -9.166 10.763 21.862 1.00 92.94 342 LYS A C 1
ATOM 2802 O O . LYS A 1 342 ? -8.792 10.323 22.945 1.00 92.94 342 LYS A O 1
ATOM 2807 N N . LYS A 1 343 ? -9.965 11.827 21.752 1.00 91.38 343 LYS A N 1
ATOM 2808 C CA . LYS A 1 343 ? -10.568 12.528 22.895 1.00 91.38 343 LYS A CA 1
ATOM 2809 C C . LYS A 1 343 ? -11.811 11.803 23.426 1.00 91.38 343 LYS A C 1
ATOM 2811 O O . LYS A 1 343 ? -12.142 11.972 24.592 1.00 91.38 343 LYS A O 1
ATOM 2816 N N . GLY A 1 344 ? -12.483 11.028 22.577 1.00 87.19 344 GLY A N 1
ATOM 2817 C CA . GLY A 1 344 ? -13.747 10.362 22.882 1.00 87.19 344 GLY A CA 1
ATOM 2818 C C . GLY A 1 344 ? -14.988 11.233 22.663 1.00 87.19 344 GLY A C 1
ATOM 2819 O O . GLY A 1 344 ? -16.067 10.813 23.042 1.00 87.19 344 GLY A O 1
ATOM 2820 N N . SER A 1 345 ? -14.862 12.423 22.067 1.00 80.44 345 SER A N 1
ATOM 2821 C CA . SER A 1 345 ? -15.968 13.373 21.839 1.00 80.44 345 SER A CA 1
ATOM 2822 C C . SER A 1 345 ? -15.685 14.278 20.635 1.00 80.44 345 SER A C 1
ATOM 2824 O O . SER A 1 345 ? -14.528 14.420 20.220 1.00 80.44 345 SER A O 1
ATOM 2826 N N . LEU A 1 346 ? -16.726 14.915 20.084 1.00 73.56 346 LEU A N 1
ATOM 2827 C CA . LEU A 1 346 ? -16.586 15.884 18.992 1.00 73.56 346 LEU A CA 1
ATOM 2828 C C . LEU A 1 346 ? -15.684 17.083 19.377 1.00 73.56 346 LEU A C 1
ATOM 2830 O O . LEU A 1 346 ? -15.574 17.449 20.559 1.00 73.56 346 LEU A O 1
ATOM 2834 N N . PRO A 1 347 ? -14.998 17.708 18.397 1.00 64.75 347 PRO A N 1
ATOM 2835 C CA . PRO A 1 347 ? -14.321 18.979 18.626 1.00 64.75 347 PRO A CA 1
ATOM 2836 C C . PRO A 1 347 ? -15.369 20.039 19.006 1.00 64.75 347 PRO A C 1
ATOM 2838 O O . PRO A 1 347 ? -16.369 20.176 18.309 1.00 64.75 347 PRO A O 1
ATOM 2841 N N . LYS A 1 348 ? -15.151 20.743 20.125 1.00 54.78 348 LYS A N 1
ATOM 2842 C CA . LYS A 1 348 ? -15.972 21.901 20.511 1.00 54.78 348 LYS A CA 1
ATOM 2843 C C . LYS A 1 348 ? -15.651 23.106 19.643 1.00 54.78 348 LYS A C 1
ATOM 2845 O O . LYS A 1 348 ? -14.448 23.253 19.317 1.00 54.78 348 LYS A O 1
#

Radius of gyration: 24.66 Å; chains: 1; bounding box: 63×51×67 Å

Foldseek 3Di:
DPPCVVDPPVRVCVLQVLDDPQDPVLLVVLLVQCPDPPRADPDAFEKEFEPLQWDADPVVRDIGGAWRDDPVDPPPTDHPVRGIDTRDCVSNVSSCPPPPDPDYDHHYDYHYPDAPLRSSVCSQVVPPPPDHGDVLQSLVSLCRGPFDFLSVLQSVLLCVQCPDPPFLNPLQEARSPDRDPPRQRPQYYSSLSSVLLSQLADVDPVRRVVQRVQRVVVHFDDDDDQVVLLRNLCNLVSRVVVSVLVSLLVRLLSVLVCVQQVCLSVDSDAWRPCSHSLNVSLSSLCSSVLCVVPDRRNDSDRDGNVSNNVLLVLQPDHNVQRTCVQQPPDPRSSVQSNVSSVVSHHDD

pLDDT: mean 84.04, std 13.2, range [36.97, 98.44]